Protein AF-A0A0F7Q4Y5-F1 (afdb_monomer)

Nearest PDB structures (foldseek):
  5o8y-assembly1_D  TM=3.757E-01  e=3.332E-04  Salmonella enterica subsp. enterica serovar Typhimurium str. LT2
  6eo2-assembly1_A  TM=3.832E-01  e=5.326E-04  Salmonella enterica subsp. enterica serovar Typhimurium
  5w43-assembly1_B  TM=4.236E-01  e=3.279E-03  Escherichia coli str. K-12 substr. MG1655
  4y13-assembly1_A  TM=6.037E-01  e=1.042E-01  Escherichia coli O157:H7
  7r3i-assembly1_A  TM=6.604E-01  e=5.075E-01  Pseudomonas aeruginosa PAO1

Sequence (233 aa):
MDKEGTMKSLNNNFARVTCMSCPSHCEVKPNASLRVSFCQEYCFCTWPEASRYFSLGIMEGLLKQQYHYLYLGCVFVDFSISYLRFFTDKKWLDYLYETKLKIVLVCDRHLRPLANYWYKHHKDIFLIIYQQDNLKSAGDKLKKRFIYQRDAFFHGLSLSTLEFDVLGALIAGEDCNHLARGRHLDIRAVYAAKRRAEKKMGADINTPCIISPTQIGRYIMKGWLFLVIAIVG

Mean predicted aligned error: 11.58 Å

Foldseek 3Di:
DDDPPPPDPPPPPQAWKFFLPDPVRATLPDDRPPCVVVPPAAGETEDDDADPLNSCCCVVLACVVQVVQQRQYEYEYAADLLCVLVLLDCVVVVVVVVSVHAYEYEHELLCLQSVLQCVVVDVSHQYYDYLPQGSVRSNVLVNCCRPVVDDHDRDDHHQDPLLSNLLSCVLVVHDLVRVCVVVVHDSVVSVVSQVVSCVRSVHRCPPCSNNPSPPCVPPCCPSSVVSVVVVVD

Secondary structure (DSSP, 8-state):
-------------PPPEEESSSTT--EEESS--GGGGG--S--EEEESS--HHHHHHHIIIIITTTGGG-TT-EEEEEESGGGGGGGGSTHHHHHHHTT-SEEEEEE-TTTHHHHHHHHHH-TTEEEEEETTS-HHHHHHHHHHHHHH---PPP-S----HHHHHHHHHHHTT--HHHHHHHTT--HHHHHHHHHHHHHHHTS-TTSHHHH-GGGGGGTHHHHTHHHHHHHH-

Radius of gyration: 19.23 Å; Cα contacts (8 Å, |Δi|>4): 300; chains: 1; bounding box: 49×50×56 Å

Solvent-accessible surface area (backbone atoms only — not comparable to full-atom values): 13543 Å² total; per-residue (Å²): 137,84,81,82,77,80,77,76,78,78,83,72,85,69,60,52,32,33,30,70,68,48,97,76,44,40,34,62,30,91,63,62,38,78,60,53,83,65,54,91,60,58,54,31,28,38,29,50,77,62,47,72,64,55,52,46,50,46,43,67,57,39,40,69,83,40,62,94,65,50,87,64,23,32,34,42,30,62,39,38,65,95,48,44,82,52,75,56,51,68,63,56,56,57,62,50,54,75,69,69,39,40,30,31,37,43,28,36,80,46,43,40,20,56,54,38,31,50,50,73,76,33,85,72,49,66,47,79,41,49,71,87,50,50,57,69,56,43,39,51,51,51,52,42,43,65,74,65,65,51,84,79,79,79,82,81,63,55,50,50,70,67,27,46,52,47,52,29,39,50,75,75,6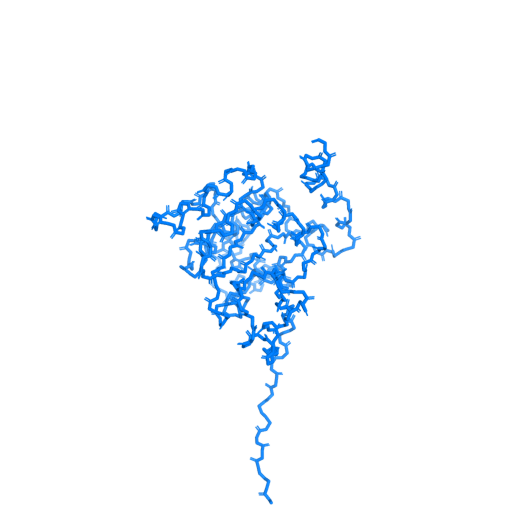6,50,50,67,68,58,53,15,63,77,66,78,45,58,56,65,56,51,55,51,29,47,54,50,41,24,64,66,27,71,47,61,77,84,37,61,79,64,75,43,90,87,71,53,83,68,55,57,61,54,71,47,44,57,56,49,51,62,71,80,99

Structure (mmCIF, N/CA/C/O backbone):
data_AF-A0A0F7Q4Y5-F1
#
_entry.id   AF-A0A0F7Q4Y5-F1
#
loop_
_atom_site.group_PDB
_atom_site.id
_atom_site.type_symbol
_atom_site.label_atom_id
_atom_site.label_alt_id
_atom_site.label_comp_id
_atom_site.label_asym_id
_atom_site.label_entity_id
_atom_site.label_seq_id
_atom_site.pdbx_PDB_ins_code
_atom_site.Cartn_x
_atom_site.Cartn_y
_atom_site.Cartn_z
_atom_site.occupancy
_atom_site.B_iso_or_equiv
_atom_site.auth_seq_id
_atom_site.auth_comp_id
_atom_site.auth_asym_id
_atom_site.auth_atom_id
_atom_site.pdbx_PDB_model_num
ATOM 1 N N . MET A 1 1 ? -30.894 -32.889 -15.233 1.00 31.75 1 MET A N 1
ATOM 2 C CA . MET A 1 1 ? -29.986 -32.691 -16.387 1.00 31.75 1 MET A CA 1
ATOM 3 C C . MET A 1 1 ? -29.498 -31.242 -16.430 1.00 31.75 1 MET A C 1
ATOM 5 O O . MET A 1 1 ? -29.672 -30.529 -17.408 1.00 31.75 1 MET A O 1
ATOM 9 N N . ASP A 1 2 ? -28.949 -30.790 -15.307 1.00 31.02 2 ASP A N 1
ATOM 10 C CA . ASP A 1 2 ? -27.550 -30.394 -15.123 1.00 31.02 2 ASP A CA 1
ATOM 11 C C . ASP A 1 2 ? -26.877 -29.678 -16.294 1.00 31.02 2 ASP A C 1
ATOM 13 O O . ASP A 1 2 ? -26.375 -30.308 -17.224 1.00 31.02 2 ASP A O 1
ATOM 17 N N . LYS A 1 3 ? -26.762 -28.354 -16.161 1.00 30.08 3 LYS A N 1
ATOM 18 C CA . LYS A 1 3 ? -25.587 -27.592 -16.604 1.00 30.08 3 LYS A CA 1
ATOM 19 C C . LYS A 1 3 ? -25.289 -26.500 -15.581 1.00 30.08 3 LYS A C 1
ATOM 21 O O . LYS A 1 3 ? -25.504 -25.317 -15.821 1.00 30.08 3 LYS A O 1
ATOM 26 N N . GLU A 1 4 ? -24.798 -26.925 -14.424 1.00 29.31 4 GLU A N 1
ATOM 27 C CA . GLU A 1 4 ? -24.146 -26.046 -13.461 1.00 29.31 4 GLU A CA 1
ATOM 28 C C . GLU A 1 4 ? -22.738 -25.756 -13.995 1.00 29.31 4 GLU A C 1
ATOM 30 O O . GLU A 1 4 ? -21.815 -26.567 -13.918 1.00 29.31 4 GLU A O 1
ATOM 35 N N . GLY A 1 5 ? -22.627 -24.624 -14.690 1.00 27.53 5 GLY A N 1
ATOM 36 C CA . GLY A 1 5 ? -21.385 -24.134 -15.266 1.00 27.53 5 GLY A CA 1
ATOM 37 C C . GLY A 1 5 ? -20.403 -23.786 -14.160 1.00 27.53 5 GLY A C 1
ATOM 38 O O . GLY A 1 5 ? -20.512 -22.748 -13.515 1.00 27.53 5 GLY A O 1
ATOM 39 N N . THR A 1 6 ? -19.428 -24.666 -13.969 1.00 31.62 6 THR A N 1
ATOM 40 C CA . THR A 1 6 ? -18.261 -24.492 -13.112 1.00 31.62 6 THR A CA 1
ATOM 41 C C . THR A 1 6 ? -17.501 -23.224 -13.518 1.00 31.62 6 THR A C 1
ATOM 43 O O . THR A 1 6 ? -16.650 -23.244 -14.411 1.00 31.62 6 THR A O 1
ATOM 46 N N . MET A 1 7 ? -17.789 -22.099 -12.860 1.00 26.80 7 MET A N 1
ATOM 47 C CA . MET A 1 7 ? -16.896 -20.944 -12.860 1.00 26.80 7 MET A CA 1
ATOM 48 C C . MET A 1 7 ? -15.629 -21.343 -12.110 1.00 26.80 7 MET A C 1
ATOM 50 O O . MET A 1 7 ? -15.586 -21.398 -10.883 1.00 26.80 7 MET A O 1
ATOM 54 N N . LYS A 1 8 ? -14.600 -21.680 -12.888 1.00 28.53 8 LYS A N 1
ATOM 55 C CA . LYS A 1 8 ? -13.242 -21.942 -12.420 1.00 28.53 8 LYS A CA 1
ATOM 56 C C . LYS A 1 8 ? -12.790 -20.809 -11.497 1.00 28.53 8 LYS A C 1
ATOM 58 O O . LYS A 1 8 ? -12.582 -19.683 -11.941 1.00 28.53 8 LYS A O 1
ATOM 63 N N . SER A 1 9 ? -12.616 -21.153 -10.224 1.00 29.75 9 SER A N 1
ATOM 64 C CA . SER A 1 9 ? -11.812 -20.418 -9.253 1.00 29.75 9 SER A CA 1
ATOM 65 C C . SER A 1 9 ? -10.447 -20.098 -9.874 1.00 29.75 9 SER A C 1
ATOM 67 O O . SER A 1 9 ? -9.606 -20.979 -10.063 1.00 29.75 9 SER A O 1
ATOM 69 N N . LEU A 1 10 ? -10.231 -18.832 -10.234 1.00 35.00 10 LEU A N 1
ATOM 70 C CA . LEU A 1 10 ? -8.886 -18.291 -10.384 1.00 35.00 10 LEU A CA 1
ATOM 71 C C . LEU A 1 10 ? -8.351 -18.121 -8.966 1.00 35.00 10 LEU A C 1
ATOM 73 O O . LEU A 1 10 ? -8.619 -17.125 -8.297 1.00 35.00 10 LEU A O 1
ATOM 77 N N . ASN A 1 11 ? -7.650 -19.153 -8.512 1.00 36.72 11 ASN A N 1
ATOM 78 C CA . ASN A 1 11 ? -7.045 -19.269 -7.197 1.00 36.72 11 ASN A CA 1
ATOM 79 C C . ASN A 1 11 ? -5.903 -18.241 -7.043 1.00 36.72 11 ASN A C 1
ATOM 81 O O . ASN A 1 11 ? -4.723 -18.578 -7.084 1.00 36.72 11 ASN A O 1
ATOM 85 N N . ASN A 1 12 ? -6.246 -16.960 -6.901 1.00 46.75 12 ASN A N 1
ATOM 86 C CA . ASN A 1 12 ? -5.362 -15.984 -6.282 1.00 46.75 12 ASN A CA 1
ATOM 87 C C . ASN A 1 12 ? -5.516 -16.189 -4.776 1.00 46.75 12 ASN A C 1
ATOM 89 O O . ASN A 1 12 ? -6.483 -15.706 -4.191 1.00 46.75 12 ASN A O 1
ATOM 93 N N . ASN A 1 13 ? -4.598 -16.937 -4.163 1.00 63.41 13 ASN A N 1
ATOM 94 C CA . ASN A 1 13 ? -4.558 -17.144 -2.714 1.00 63.41 13 ASN A CA 1
ATOM 95 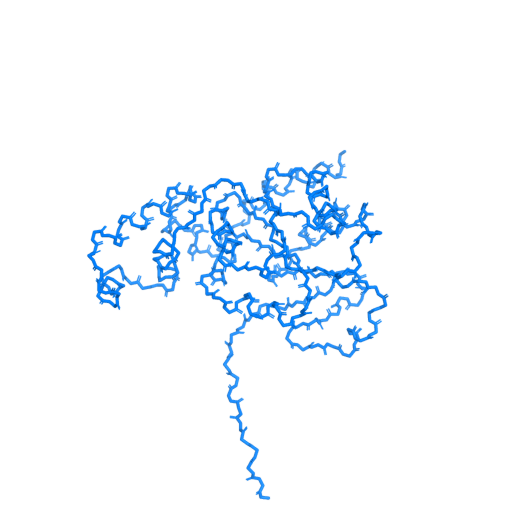C C . ASN A 1 13 ? -4.200 -15.825 -2.003 1.00 63.41 13 ASN A C 1
ATOM 97 O O . ASN A 1 13 ? -3.093 -15.657 -1.491 1.00 63.41 13 ASN A O 1
ATOM 101 N N . PHE A 1 14 ? -5.110 -14.850 -2.014 1.00 71.94 14 PHE A N 1
ATOM 102 C CA . PHE A 1 14 ? -5.015 -13.690 -1.144 1.00 71.94 14 PHE A CA 1
ATOM 103 C C . PHE A 1 14 ? -5.215 -14.145 0.293 1.00 71.94 14 PHE A C 1
ATOM 105 O O . PHE A 1 14 ? -6.063 -14.988 0.589 1.00 71.94 14 PHE A O 1
ATOM 112 N N . ALA A 1 15 ? -4.418 -13.577 1.192 1.00 81.00 15 ALA A N 1
ATOM 113 C CA . ALA A 1 15 ? -4.537 -13.883 2.602 1.00 81.00 15 ALA A CA 1
ATOM 114 C C . ALA A 1 15 ? -5.898 -13.420 3.157 1.00 81.00 15 ALA A C 1
ATOM 116 O O . ALA A 1 15 ? -6.563 -12.527 2.608 1.00 81.00 15 ALA A O 1
ATOM 117 N N . ARG A 1 16 ? -6.319 -14.070 4.243 1.00 82.44 16 ARG A N 1
ATOM 118 C CA . ARG A 1 16 ? -7.618 -13.846 4.884 1.00 82.44 16 ARG A CA 1
ATOM 119 C C . ARG A 1 16 ? -7.672 -12.450 5.496 1.00 82.44 16 ARG A C 1
ATOM 121 O O . ARG A 1 16 ? -6.700 -11.981 6.077 1.00 82.44 16 ARG A O 1
ATOM 128 N N . VAL A 1 17 ? -8.827 -11.800 5.401 1.00 82.88 17 VAL A N 1
ATOM 129 C CA . VAL A 1 17 ? -9.092 -10.542 6.109 1.00 82.88 17 VAL A CA 1
ATOM 130 C C . VAL A 1 17 ? -9.922 -10.883 7.337 1.00 82.88 17 VAL A C 1
ATOM 132 O O . VAL A 1 17 ? -11.075 -11.299 7.210 1.00 82.88 17 VAL A O 1
ATOM 135 N N . THR A 1 18 ? -9.342 -10.721 8.522 1.00 80.88 18 THR A N 1
ATOM 136 C CA . THR A 1 18 ? -10.004 -11.028 9.797 1.00 80.88 18 THR A CA 1
ATOM 137 C C . THR A 1 18 ? -10.211 -9.772 10.627 1.00 80.88 18 THR A C 1
ATOM 139 O O . THR A 1 18 ? -9.304 -8.944 10.750 1.00 80.88 18 THR A O 1
ATOM 142 N N . CYS A 1 19 ? -11.386 -9.665 11.240 1.00 81.00 19 CYS A N 1
ATOM 143 C CA . CYS A 1 19 ? -11.712 -8.590 12.164 1.00 81.00 19 CYS A CA 1
ATOM 144 C C . CYS A 1 19 ? -10.904 -8.720 13.465 1.00 81.00 19 CYS A C 1
ATOM 146 O O . CYS A 1 19 ? -10.755 -9.808 14.023 1.00 81.00 19 CYS A O 1
ATOM 148 N N . MET A 1 20 ? -10.399 -7.597 13.964 1.00 78.31 20 MET A N 1
ATOM 149 C CA . MET A 1 20 ? -9.708 -7.484 15.253 1.00 78.31 20 MET A CA 1
ATOM 150 C C . MET A 1 20 ? -10.595 -6.878 16.349 1.00 78.31 20 MET A C 1
ATOM 152 O O . MET A 1 20 ? -10.277 -7.034 17.521 1.00 78.31 20 MET A O 1
ATOM 156 N N . SER A 1 21 ? -11.700 -6.215 15.981 1.00 73.44 21 SER A N 1
ATOM 157 C CA . SER A 1 21 ? -12.623 -5.585 16.938 1.00 73.44 21 SER A CA 1
ATOM 158 C C . SER A 1 21 ? -13.505 -6.603 17.659 1.00 73.44 21 SER A C 1
ATOM 160 O O . SER A 1 21 ? -13.848 -6.422 18.820 1.00 73.44 21 SER A O 1
ATOM 162 N N . CYS A 1 22 ? -13.903 -7.682 16.976 1.00 70.75 22 CYS A N 1
ATOM 163 C CA . CYS A 1 22 ? -14.823 -8.657 17.555 1.00 70.75 22 CYS A CA 1
ATOM 164 C C . CYS A 1 22 ? -14.064 -9.802 18.258 1.00 70.75 22 CYS A C 1
ATOM 166 O O . CYS A 1 22 ? -13.087 -10.312 17.698 1.00 70.75 22 CYS A O 1
ATOM 168 N N . PRO A 1 23 ? -14.559 -10.314 19.404 1.00 66.62 23 PRO A N 1
ATOM 169 C CA . PRO A 1 23 ? -13.944 -11.449 20.107 1.00 66.62 23 PRO A CA 1
ATOM 170 C C . PRO A 1 23 ? -13.869 -12.733 19.268 1.00 66.62 23 PRO A C 1
ATOM 172 O O . PRO A 1 23 ? -13.101 -13.642 19.559 1.00 66.62 23 PRO A O 1
ATOM 175 N N . SER A 1 24 ? -14.702 -12.823 18.229 1.00 64.00 24 SER A N 1
ATOM 176 C CA . SER A 1 24 ? -14.798 -13.987 17.347 1.00 64.00 24 SER A CA 1
ATOM 177 C C . SER A 1 24 ? -13.799 -13.979 16.188 1.00 64.00 24 SER A C 1
ATOM 179 O O . SER A 1 24 ? -13.824 -14.924 15.403 1.00 64.00 24 SER A O 1
ATOM 181 N N . HIS A 1 25 ? -12.993 -12.920 16.030 1.00 74.50 25 HIS A N 1
ATOM 182 C CA . HIS A 1 25 ? -12.098 -12.721 14.884 1.00 74.50 25 HIS A CA 1
ATOM 183 C C . HIS A 1 25 ? -12.750 -13.066 13.535 1.00 74.50 25 HIS A C 1
ATOM 185 O O . HIS A 1 25 ? -12.232 -13.872 12.760 1.00 74.50 25 HIS A O 1
ATOM 191 N N . CYS A 1 26 ? -13.943 -12.511 13.285 1.00 73.88 26 CYS A N 1
ATOM 192 C CA . CYS A 1 26 ? -14.765 -12.903 12.148 1.00 73.88 26 CYS A CA 1
ATOM 193 C C . CYS A 1 26 ? -14.023 -12.697 10.820 1.00 73.88 26 CYS A C 1
ATOM 195 O O . CYS A 1 26 ? -13.316 -11.707 10.616 1.00 73.88 26 CYS A O 1
ATOM 197 N N . GLU A 1 27 ? -14.174 -13.663 9.918 1.00 76.62 27 GLU A N 1
ATOM 198 C CA . GLU A 1 27 ? -13.622 -13.565 8.574 1.00 76.62 27 GLU A CA 1
ATOM 199 C C . GLU A 1 27 ? -14.508 -12.644 7.738 1.00 76.62 27 GLU A C 1
ATOM 201 O O . GLU A 1 27 ? -15.700 -12.911 7.558 1.00 76.62 27 GLU A O 1
ATOM 206 N N . VAL A 1 28 ? -13.911 -11.553 7.260 1.00 77.69 28 VAL A N 1
ATOM 207 C CA . VAL A 1 28 ? -14.530 -10.587 6.345 1.00 77.69 28 VAL A CA 1
ATOM 208 C C . VAL A 1 28 ? -14.351 -11.050 4.901 1.00 77.69 28 VAL A C 1
ATO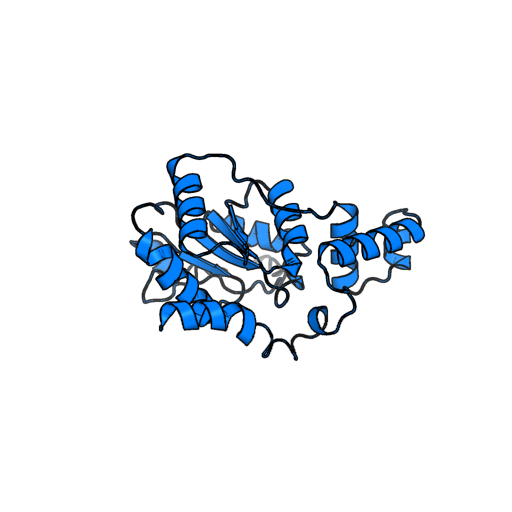M 210 O O . VAL A 1 28 ? -15.253 -10.884 4.084 1.00 77.69 28 VAL A O 1
ATOM 213 N N . LYS A 1 29 ? -13.202 -11.665 4.595 1.00 76.44 29 LYS A N 1
ATOM 214 C CA . LYS A 1 29 ? -12.896 -12.276 3.298 1.00 76.44 29 LYS A CA 1
ATOM 215 C C . LYS A 1 29 ? -11.904 -13.445 3.425 1.00 76.44 29 LYS A C 1
ATOM 217 O O . LYS A 1 29 ? -11.032 -13.379 4.299 1.00 76.44 29 LYS A O 1
ATOM 222 N N . PRO A 1 30 ? -11.950 -14.450 2.525 1.00 62.56 30 PRO A N 1
ATOM 223 C CA . PRO A 1 30 ? -12.778 -14.528 1.312 1.00 62.56 30 PRO A CA 1
ATOM 224 C C . PRO A 1 30 ? -14.242 -14.916 1.556 1.00 62.56 30 PRO A C 1
ATOM 226 O O . PRO A 1 30 ? -15.096 -14.513 0.772 1.00 62.56 30 PRO A O 1
ATOM 229 N N . ASN A 1 31 ? -14.555 -15.624 2.644 1.00 65.25 31 ASN A N 1
ATOM 230 C CA . ASN A 1 31 ? -15.924 -15.995 2.981 1.00 65.25 31 ASN A CA 1
ATOM 231 C C . ASN A 1 31 ? -16.424 -15.077 4.092 1.00 65.25 31 ASN A C 1
ATOM 233 O O . ASN A 1 31 ? -16.065 -15.256 5.257 1.00 65.25 31 ASN A O 1
ATOM 237 N N . ALA A 1 32 ? -17.256 -14.095 3.739 1.00 62.34 32 ALA A N 1
ATOM 238 C CA . ALA A 1 32 ? -17.915 -13.262 4.734 1.00 62.34 32 ALA A CA 1
ATOM 239 C C . ALA A 1 32 ? -18.752 -14.167 5.644 1.00 62.34 32 ALA A C 1
ATOM 241 O O . ALA A 1 32 ? -19.786 -14.707 5.245 1.00 62.34 32 ALA A O 1
ATOM 242 N N . SER A 1 33 ? -18.273 -14.387 6.867 1.00 59.16 33 SER A N 1
ATOM 243 C CA . SER A 1 33 ? -19.023 -15.188 7.827 1.00 59.16 33 SER A CA 1
ATOM 244 C C . SER A 1 33 ? -20.349 -14.487 8.127 1.00 59.16 33 SER A C 1
ATOM 246 O O . SER A 1 33 ? -20.386 -13.263 8.237 1.00 59.16 33 SER A O 1
ATOM 248 N N . LEU A 1 34 ? -21.432 -15.244 8.344 1.00 54.66 34 LEU A N 1
ATOM 249 C CA . LEU A 1 34 ? -22.719 -14.678 8.792 1.00 54.66 34 LEU A CA 1
ATOM 250 C C . LEU A 1 34 ? -22.551 -13.792 10.043 1.00 54.66 34 LEU A C 1
ATOM 252 O O . LEU A 1 34 ? -23.324 -12.874 10.276 1.00 54.66 34 LEU A O 1
ATOM 256 N N . ARG A 1 35 ? -21.488 -14.034 10.824 1.00 53.66 35 ARG A N 1
ATOM 257 C CA . ARG A 1 35 ? -21.088 -13.259 12.005 1.00 53.66 35 ARG A CA 1
ATOM 258 C C . ARG A 1 35 ? -20.642 -11.827 11.692 1.00 53.66 35 ARG A C 1
ATOM 260 O O . ARG A 1 35 ? -20.734 -10.988 12.579 1.00 53.66 35 ARG A O 1
ATOM 267 N N . VAL A 1 36 ? -20.196 -11.522 10.469 1.00 57.81 36 VAL A N 1
ATOM 268 C CA . VAL A 1 36 ? -19.885 -10.144 10.034 1.00 57.81 36 VAL A CA 1
ATOM 269 C C . VAL A 1 36 ? -21.146 -9.282 10.064 1.00 57.81 36 VAL A C 1
ATOM 271 O O . VAL A 1 36 ? -21.089 -8.147 10.524 1.00 57.81 36 VAL A O 1
ATOM 274 N N . SER A 1 37 ? -22.297 -9.842 9.674 1.00 55.09 37 SER A N 1
ATOM 275 C CA . SER A 1 37 ? -23.604 -9.172 9.739 1.00 55.09 37 SER A CA 1
ATOM 276 C C . SER A 1 37 ? -24.043 -8.840 11.171 1.00 55.09 37 SER A C 1
ATOM 278 O O . SER A 1 37 ? -24.870 -7.956 11.365 1.00 55.09 37 SER A O 1
ATOM 280 N N . PHE A 1 38 ? -23.476 -9.527 12.168 1.00 53.34 38 PHE A N 1
ATOM 281 C CA . PHE A 1 38 ? -23.722 -9.304 13.595 1.00 53.34 38 PHE A CA 1
ATOM 282 C C . PHE A 1 38 ? -22.581 -8.549 14.289 1.00 53.34 38 PHE A C 1
ATOM 284 O O . PHE A 1 38 ? -22.584 -8.435 15.515 1.00 53.34 38 PHE A O 1
ATOM 291 N N . CYS A 1 39 ? -21.589 -8.044 13.549 1.00 61.00 39 CYS A N 1
ATOM 292 C CA . CYS A 1 39 ? -20.544 -7.210 14.127 1.00 61.00 39 CYS A CA 1
ATOM 293 C C . CYS A 1 39 ? -21.165 -5.855 14.495 1.00 61.00 39 CYS A C 1
ATOM 295 O O . CYS A 1 39 ? -21.364 -5.000 13.640 1.00 61.00 39 CYS A O 1
ATOM 297 N N . GLN A 1 40 ? -21.527 -5.694 15.770 1.00 50.28 40 GLN A N 1
ATOM 298 C CA . GLN A 1 40 ? -22.196 -4.496 16.297 1.00 50.28 40 GLN A CA 1
ATOM 299 C C . GLN A 1 40 ? -21.253 -3.285 16.435 1.00 50.28 40 GLN A C 1
ATOM 301 O O . GLN A 1 40 ? -21.710 -2.174 16.688 1.00 50.28 40 GLN A O 1
ATOM 306 N N . GLU A 1 41 ? -19.947 -3.487 16.235 1.00 57.22 41 GLU A N 1
ATOM 307 C CA . GLU A 1 41 ? -18.912 -2.451 16.264 1.00 57.22 41 GLU A CA 1
ATOM 308 C C . GLU A 1 41 ? -18.260 -2.249 14.889 1.00 57.22 41 GLU A C 1
ATOM 310 O O . GLU A 1 41 ? -18.272 -3.141 14.035 1.00 57.22 41 GLU A O 1
ATOM 315 N N . TYR A 1 42 ? -17.633 -1.083 14.694 1.00 68.31 42 TYR A N 1
ATOM 316 C CA . TYR A 1 42 ? -16.852 -0.770 13.497 1.00 68.31 42 TYR A CA 1
ATOM 317 C C . TYR A 1 42 ? -15.789 -1.842 13.232 1.00 68.31 42 TYR A C 1
ATOM 319 O O . TYR A 1 42 ? -14.964 -2.169 14.089 1.00 68.31 42 TYR A O 1
ATOM 327 N N . CYS A 1 43 ? -15.811 -2.401 12.021 1.00 77.62 43 CYS A N 1
ATOM 328 C CA . CYS A 1 43 ? -14.916 -3.487 11.650 1.00 77.62 43 CYS A CA 1
ATOM 329 C C . CYS A 1 43 ? -13.506 -2.941 11.383 1.00 77.62 43 CYS A C 1
ATOM 331 O O . CYS A 1 43 ? -13.258 -2.280 10.370 1.00 77.62 43 CYS A O 1
ATOM 333 N N . PHE A 1 44 ? -12.578 -3.216 12.298 1.00 85.12 44 PHE A N 1
ATOM 334 C CA . PHE A 1 44 ? -11.150 -3.015 12.084 1.00 85.12 44 PHE A CA 1
ATOM 335 C C . PHE A 1 44 ? -10.536 -4.350 11.691 1.00 85.12 44 PHE A C 1
ATOM 337 O O . PHE A 1 44 ? -10.839 -5.385 12.279 1.00 85.12 44 PHE A O 1
ATOM 344 N N . CYS A 1 45 ? -9.708 -4.338 10.660 1.00 86.94 45 CYS A N 1
ATOM 345 C CA . CYS A 1 45 ? -9.096 -5.524 10.089 1.00 86.94 45 CYS A CA 1
ATOM 346 C C . CYS A 1 45 ? -7.617 -5.284 9.836 1.00 86.94 45 CYS A C 1
ATOM 348 O O . CYS A 1 45 ? -7.166 -4.151 9.671 1.00 86.94 45 CYS A O 1
ATOM 350 N N . THR A 1 46 ? -6.882 -6.378 9.714 1.00 88.12 46 THR A N 1
ATOM 351 C CA . THR A 1 46 ? -5.470 -6.383 9.338 1.00 88.12 46 THR A CA 1
ATOM 352 C C . THR A 1 46 ? -5.250 -7.360 8.186 1.00 88.12 46 THR A C 1
ATOM 354 O O . THR A 1 46 ? -5.903 -8.401 8.143 1.00 88.12 46 THR A O 1
ATOM 357 N N . TRP A 1 47 ? -4.357 -7.034 7.252 1.00 89.25 47 TRP A N 1
ATOM 358 C CA . TRP A 1 47 ? -4.063 -7.836 6.052 1.00 89.25 47 TRP A CA 1
ATOM 359 C C . TRP A 1 47 ? -2.584 -7.650 5.645 1.00 89.25 47 TRP A C 1
ATOM 361 O O . TRP A 1 47 ? -2.068 -6.559 5.900 1.00 89.25 47 TRP A O 1
ATOM 371 N N . PRO A 1 48 ? -1.875 -8.616 5.015 1.00 75.12 48 PRO A N 1
ATOM 372 C CA . PRO A 1 48 ? -2.309 -9.944 4.553 1.00 75.12 48 PRO A CA 1
ATOM 373 C C . PRO A 1 48 ? -2.436 -10.983 5.659 1.00 75.12 48 PRO A C 1
ATOM 375 O O . PRO A 1 48 ? -3.488 -11.586 5.820 1.00 75.12 48 PRO A O 1
ATOM 378 N N . GLU A 1 49 ? -1.384 -11.168 6.443 1.00 69.62 49 GLU A N 1
ATOM 379 C CA . GLU A 1 49 ? -1.356 -12.116 7.547 1.00 69.62 49 GLU A CA 1
ATOM 380 C C . GLU A 1 49 ? -0.801 -11.366 8.747 1.00 69.62 49 GLU A C 1
ATOM 382 O O . GLU A 1 49 ? 0.387 -11.046 8.841 1.00 69.62 49 GLU A O 1
ATOM 387 N N . ALA A 1 50 ? -1.709 -10.940 9.614 1.00 61.28 50 ALA A N 1
ATOM 388 C CA . ALA A 1 50 ? -1.335 -10.053 10.690 1.00 61.28 50 ALA A CA 1
ATOM 389 C C . ALA A 1 50 ? -0.550 -10.832 11.736 1.00 61.28 50 ALA A C 1
ATOM 391 O O . ALA A 1 50 ? -1.076 -11.734 12.391 1.00 61.28 50 ALA A O 1
ATOM 392 N N . SER A 1 51 ? 0.719 -10.467 11.917 1.00 70.75 51 SER A N 1
ATOM 393 C CA . SER A 1 51 ? 1.439 -10.942 13.090 1.00 70.75 51 SER A CA 1
ATOM 394 C C . SER A 1 51 ? 0.683 -10.486 14.341 1.00 70.75 51 SER A C 1
ATOM 396 O O . SER A 1 51 ? 0.127 -9.386 14.378 1.00 70.75 51 SER A O 1
ATOM 398 N N . ARG A 1 52 ? 0.681 -11.305 15.399 1.00 72.00 52 ARG A N 1
ATOM 399 C CA . ARG A 1 52 ? 0.034 -10.935 16.669 1.00 72.00 52 ARG A CA 1
ATOM 400 C C . ARG A 1 52 ? 0.526 -9.575 17.179 1.00 72.00 52 ARG A C 1
ATOM 402 O O . ARG A 1 52 ? -0.259 -8.796 17.704 1.00 72.00 52 ARG A O 1
ATOM 409 N N . TYR A 1 53 ? 1.808 -9.275 16.970 1.00 78.25 53 TYR A N 1
ATOM 410 C CA . TYR A 1 53 ? 2.390 -7.976 17.292 1.00 78.25 53 TYR A CA 1
ATOM 411 C C . TYR A 1 53 ? 1.797 -6.853 16.440 1.00 78.25 53 TYR A C 1
ATOM 413 O O . TYR A 1 53 ? 1.463 -5.816 17.004 1.00 78.25 53 TYR A O 1
ATOM 421 N N . PHE A 1 54 ? 1.601 -7.074 15.133 1.00 82.25 54 PHE A N 1
ATOM 422 C CA . PHE A 1 54 ? 0.935 -6.130 14.231 1.00 82.25 54 PHE A CA 1
ATOM 423 C C . PHE A 1 54 ? -0.449 -5.745 14.714 1.00 82.25 54 PHE A C 1
ATOM 425 O O . PHE A 1 54 ? -0.709 -4.570 14.974 1.00 82.25 54 PHE A O 1
ATOM 432 N N . SER A 1 55 ? -1.310 -6.734 14.928 1.00 81.56 55 SER A N 1
ATOM 433 C CA . SER A 1 55 ? -2.667 -6.484 15.407 1.00 81.56 55 SER A CA 1
ATOM 434 C C . SER A 1 55 ? -2.680 -5.804 16.778 1.00 81.56 55 SER A C 1
ATOM 436 O O . SER A 1 55 ? -3.437 -4.854 16.964 1.00 81.56 55 SER A O 1
ATOM 438 N N . LEU A 1 56 ? -1.816 -6.223 17.715 1.00 81.25 56 LEU A N 1
ATOM 439 C CA . LEU A 1 56 ? -1.708 -5.598 19.040 1.00 81.25 56 LEU A CA 1
ATOM 440 C C . LEU A 1 56 ? -1.236 -4.142 18.966 1.00 81.25 56 LEU A C 1
ATOM 442 O O . LEU A 1 56 ? -1.819 -3.286 19.621 1.00 81.25 56 LEU A O 1
ATOM 446 N N . GLY A 1 57 ? -0.221 -3.843 18.152 1.00 81.94 57 GLY A N 1
ATOM 447 C CA . GLY A 1 57 ? 0.298 -2.483 17.988 1.00 81.94 57 GLY A CA 1
ATOM 448 C C . GLY A 1 57 ? -0.745 -1.524 17.411 1.00 81.94 57 GLY A C 1
ATOM 449 O O . GLY A 1 57 ? -0.840 -0.380 17.849 1.00 81.94 57 GLY A O 1
ATOM 450 N N . ILE A 1 58 ? -1.574 -1.999 16.479 1.00 84.94 58 ILE A N 1
ATOM 451 C CA . ILE A 1 58 ? -2.687 -1.217 15.931 1.00 84.94 58 ILE A CA 1
ATOM 452 C C . ILE A 1 58 ? -3.817 -1.066 16.961 1.00 84.94 58 ILE A C 1
ATOM 454 O O . ILE A 1 58 ? -4.279 0.056 17.175 1.00 84.94 58 ILE A O 1
ATOM 458 N N . MET A 1 59 ? -4.240 -2.149 17.626 1.00 81.44 59 MET A N 1
ATOM 459 C CA . MET A 1 59 ? -5.301 -2.099 18.646 1.00 81.44 59 MET A CA 1
ATOM 460 C C . MET A 1 59 ? -4.933 -1.178 19.806 1.00 81.44 59 MET A C 1
ATOM 462 O O . MET A 1 59 ? -5.620 -0.189 20.059 1.00 81.44 59 MET A O 1
ATOM 466 N N . GLU A 1 60 ? -3.847 -1.496 20.507 1.00 80.19 60 GLU A N 1
ATOM 467 C CA . GLU A 1 60 ? -3.464 -0.813 21.742 1.00 80.19 60 GLU A CA 1
ATOM 468 C C . GLU A 1 60 ? -2.843 0.556 21.459 1.00 80.19 60 GLU A C 1
ATOM 470 O O . GLU A 1 60 ? -3.080 1.507 22.202 1.00 80.19 60 GLU A O 1
ATOM 475 N N . GLY A 1 61 ? -2.072 0.675 20.374 1.00 78.38 61 GLY A N 1
ATOM 476 C CA . GLY A 1 61 ? -1.328 1.892 20.057 1.00 78.38 61 GLY A CA 1
ATOM 477 C C . GLY A 1 61 ? -2.137 2.955 19.316 1.00 78.38 61 GLY A C 1
ATOM 478 O O . GLY A 1 61 ? -1.960 4.141 19.591 1.00 78.38 61 GLY A O 1
ATOM 479 N N . LEU A 1 62 ? -3.008 2.566 18.375 1.00 79.31 62 LEU A N 1
ATOM 480 C CA . LEU A 1 62 ? -3.761 3.515 17.541 1.00 79.31 62 LEU A CA 1
ATOM 481 C C . LEU A 1 62 ? -5.250 3.545 17.880 1.00 79.31 62 LEU A C 1
ATOM 483 O O . LEU A 1 62 ? -5.810 4.620 18.085 1.00 79.31 62 LEU A O 1
ATOM 487 N N . LEU A 1 63 ? -5.910 2.387 17.935 1.00 79.00 63 LEU A N 1
ATOM 488 C CA . LEU A 1 63 ? -7.373 2.330 17.994 1.00 79.00 63 LEU A CA 1
ATOM 489 C C . LEU A 1 63 ? -7.927 2.628 19.389 1.00 79.00 63 LEU A C 1
ATOM 491 O O . LEU A 1 63 ? -8.906 3.365 19.500 1.00 79.00 63 LEU A O 1
ATOM 495 N N . LYS A 1 64 ? -7.288 2.145 20.460 1.00 75.94 64 LYS A N 1
ATOM 496 C CA . LYS A 1 64 ? -7.745 2.351 21.848 1.00 75.94 64 LYS A CA 1
ATOM 497 C C . LYS A 1 64 ? -7.884 3.827 22.227 1.00 75.94 64 LYS A C 1
ATOM 499 O O . LYS A 1 64 ? -8.788 4.196 22.967 1.00 75.94 64 LYS A O 1
ATOM 504 N N . GLN A 1 65 ? -7.024 4.685 21.679 1.00 68.06 65 GLN A N 1
ATOM 505 C CA . GLN A 1 65 ? -7.067 6.131 21.921 1.00 68.06 65 GLN A CA 1
ATOM 506 C C . GLN A 1 65 ? -8.050 6.875 21.001 1.00 68.06 65 GLN A C 1
ATOM 508 O O . GLN A 1 65 ? -8.354 8.045 21.240 1.00 68.06 65 GLN A O 1
ATOM 513 N N . GLN A 1 66 ? -8.531 6.233 19.932 1.00 65.56 66 GLN A N 1
ATOM 514 C CA . GLN A 1 66 ? -9.229 6.896 18.824 1.00 65.56 66 GLN A CA 1
ATOM 515 C C . GLN A 1 66 ? -10.577 6.279 18.445 1.00 65.56 66 GLN A C 1
ATOM 517 O O . GLN A 1 66 ? -11.203 6.744 17.491 1.00 65.56 66 GLN A O 1
ATOM 522 N N . TYR A 1 67 ? -11.048 5.287 19.203 1.00 61.66 67 TYR A N 1
ATOM 523 C CA . TYR A 1 67 ? -12.260 4.512 18.914 1.00 61.66 67 TYR A CA 1
ATOM 524 C C . TYR A 1 67 ? -13.481 5.391 18.598 1.00 61.66 67 TYR A C 1
ATOM 526 O O . TYR A 1 67 ? -14.229 5.116 17.665 1.00 61.66 67 TYR A O 1
ATOM 534 N N . HIS A 1 68 ? -13.617 6.524 19.294 1.00 58.19 68 HIS A N 1
ATOM 535 C CA . HIS A 1 68 ? -14.718 7.478 19.126 1.00 58.19 68 HIS A CA 1
ATOM 536 C C . HIS A 1 68 ? -14.728 8.267 17.807 1.00 58.19 68 HIS A C 1
ATOM 538 O O . HIS A 1 68 ? -15.631 9.071 17.613 1.00 58.19 68 HIS A O 1
ATOM 544 N N . TYR A 1 69 ? -13.737 8.133 16.924 1.00 59.09 69 TYR A N 1
ATOM 545 C CA . TYR A 1 69 ? -13.683 8.904 15.669 1.00 59.09 69 TYR A CA 1
ATOM 546 C C . TYR A 1 69 ? -13.765 8.031 14.413 1.00 59.09 69 TYR A C 1
ATOM 548 O O . TYR A 1 69 ? -13.908 8.553 13.309 1.00 59.09 69 TYR A O 1
ATOM 556 N N . LEU A 1 70 ? -13.671 6.709 14.561 1.00 62.66 70 LEU A N 1
ATOM 557 C CA . LEU A 1 70 ? -13.428 5.773 13.463 1.00 62.66 70 LEU A CA 1
ATOM 558 C C . LEU A 1 70 ? -14.696 4.998 13.064 1.00 62.66 70 LEU A C 1
ATOM 560 O O . LEU A 1 70 ? -14.682 3.779 12.913 1.00 62.66 70 LEU A O 1
ATOM 564 N N . TYR A 1 71 ? -15.787 5.732 12.836 1.00 64.06 71 TYR A N 1
ATOM 565 C CA . TYR A 1 71 ? -17.136 5.211 12.563 1.00 64.06 71 TYR A CA 1
ATOM 566 C C . TYR A 1 71 ? -17.328 4.496 11.203 1.00 64.06 71 TYR A C 1
ATOM 568 O O . TYR A 1 71 ? -18.450 4.218 10.796 1.00 64.06 71 TYR A O 1
ATOM 576 N N . LEU A 1 72 ? -16.268 4.237 10.434 1.00 65.56 72 LEU A N 1
ATOM 577 C CA . LEU A 1 72 ? -16.381 3.660 9.081 1.00 65.56 72 LEU A CA 1
ATOM 578 C C . LEU A 1 72 ? -15.618 2.340 8.913 1.00 65.56 72 LEU A C 1
ATOM 580 O O . LEU A 1 72 ? -15.661 1.759 7.831 1.00 65.56 72 LEU A O 1
ATOM 584 N N . GLY A 1 73 ? -14.942 1.860 9.965 1.00 80.62 73 GLY A N 1
ATOM 585 C CA . GLY A 1 73 ? -14.086 0.674 9.893 1.00 80.62 73 GLY A CA 1
ATOM 586 C C . GLY A 1 73 ? -12.869 0.863 8.974 1.00 80.62 73 GLY A C 1
ATOM 587 O O . GLY A 1 73 ? -12.836 1.726 8.090 1.00 80.62 73 GLY A O 1
ATOM 588 N N . CYS A 1 74 ? -11.808 0.093 9.202 1.00 87.12 74 CYS A N 1
ATOM 589 C CA . CYS A 1 74 ? -10.558 0.208 8.442 1.00 87.12 74 CYS A CA 1
ATOM 590 C C . CYS A 1 74 ? -9.903 -1.152 8.234 1.00 87.12 74 CYS A C 1
ATOM 592 O O . CYS A 1 74 ? -9.933 -1.998 9.122 1.00 87.12 74 CYS A O 1
ATOM 594 N N . VAL A 1 75 ? -9.218 -1.314 7.105 1.00 90.25 75 VAL A N 1
ATOM 595 C CA . VAL A 1 75 ? -8.230 -2.377 6.908 1.00 90.25 75 VAL A CA 1
ATOM 596 C C . VAL A 1 75 ? -6.846 -1.754 7.013 1.00 90.25 75 VAL A C 1
ATOM 598 O O . VAL A 1 75 ? -6.464 -0.931 6.181 1.00 90.25 75 VAL A O 1
ATOM 601 N N . PHE A 1 76 ? -6.094 -2.163 8.027 1.00 91.00 76 PHE A N 1
ATOM 602 C CA . PHE A 1 76 ? -4.682 -1.846 8.179 1.00 91.00 76 PHE A CA 1
ATOM 603 C C . PHE A 1 76 ? -3.852 -2.869 7.408 1.00 91.00 76 PHE A C 1
ATOM 605 O O . PHE A 1 76 ? -3.794 -4.048 7.757 1.00 91.00 76 PHE A O 1
ATOM 612 N N . VAL A 1 77 ? -3.220 -2.409 6.338 1.00 92.94 77 VAL A N 1
ATOM 613 C CA . VAL A 1 77 ? -2.365 -3.229 5.485 1.00 92.94 77 VAL A CA 1
ATOM 614 C C . VAL A 1 77 ? -0.937 -3.158 6.006 1.00 92.94 77 VAL A C 1
ATOM 616 O O . VAL A 1 77 ? -0.350 -2.074 6.053 1.00 92.94 77 VAL A O 1
ATOM 619 N N . ASP A 1 78 ? -0.378 -4.309 6.369 1.00 90.31 78 ASP A N 1
ATOM 620 C CA . ASP A 1 78 ? 1.046 -4.464 6.654 1.00 90.31 78 ASP A CA 1
ATOM 621 C C . ASP A 1 78 ? 1.828 -4.334 5.340 1.00 90.31 78 ASP A C 1
ATOM 623 O O . ASP A 1 78 ? 1.972 -5.281 4.564 1.00 90.31 78 ASP A O 1
ATOM 627 N N . PHE A 1 79 ? 2.296 -3.117 5.062 1.00 90.62 79 PHE A N 1
ATOM 628 C CA . PHE A 1 79 ? 3.012 -2.772 3.841 1.00 90.62 79 PHE A CA 1
ATOM 629 C C . PHE A 1 79 ? 4.521 -2.943 4.056 1.00 90.62 79 PHE A C 1
ATOM 631 O O . PHE A 1 79 ? 5.304 -1.983 4.056 1.00 90.62 79 PHE A O 1
ATOM 638 N N . SER A 1 80 ? 4.913 -4.197 4.283 1.00 86.31 80 SER A N 1
ATOM 639 C CA . SER A 1 80 ? 6.287 -4.627 4.544 1.00 86.31 80 SER A CA 1
ATOM 640 C C . SER A 1 80 ? 6.864 -5.481 3.418 1.00 86.31 80 SER A C 1
ATOM 642 O O . SER A 1 80 ? 6.156 -6.039 2.576 1.00 86.31 80 SER A O 1
ATOM 644 N N . ILE A 1 81 ? 8.197 -5.581 3.400 1.00 83.00 81 ILE A N 1
ATOM 645 C CA . ILE A 1 81 ? 8.938 -6.315 2.366 1.00 83.00 81 ILE A CA 1
ATOM 646 C C . ILE A 1 81 ? 8.550 -7.798 2.297 1.00 83.00 81 ILE A C 1
ATOM 648 O O . ILE A 1 81 ? 8.537 -8.372 1.212 1.00 83.00 81 ILE A O 1
ATOM 652 N N . SER A 1 82 ? 8.147 -8.387 3.429 1.00 81.56 82 SER A N 1
ATOM 653 C CA . SER A 1 82 ? 7.664 -9.770 3.541 1.00 81.56 82 SER A CA 1
ATOM 654 C C . SER A 1 82 ? 6.513 -10.075 2.582 1.00 81.56 82 SER A C 1
ATOM 656 O O . SER A 1 82 ? 6.379 -11.197 2.100 1.00 81.56 82 SER A O 1
ATOM 658 N N . TYR A 1 83 ? 5.703 -9.060 2.284 1.00 85.38 83 TYR A N 1
ATOM 659 C CA . TYR A 1 83 ? 4.489 -9.159 1.484 1.00 85.38 83 TYR A CA 1
ATOM 660 C C . TYR A 1 83 ? 4.617 -8.470 0.124 1.00 85.38 83 TYR A C 1
ATOM 662 O O . TYR A 1 83 ? 3.620 -8.301 -0.575 1.00 85.38 83 TYR A O 1
ATOM 670 N N . LEU A 1 84 ? 5.840 -8.112 -0.292 1.00 84.81 84 LEU A N 1
ATOM 671 C CA . LEU A 1 84 ? 6.089 -7.327 -1.502 1.00 84.81 84 LEU A CA 1
ATOM 672 C C . LEU A 1 84 ? 5.422 -7.911 -2.754 1.00 84.81 84 LEU A C 1
ATOM 674 O O . LEU A 1 84 ? 4.900 -7.156 -3.568 1.00 84.81 84 LEU A O 1
ATOM 678 N N . ARG A 1 85 ? 5.394 -9.244 -2.882 1.00 85.50 85 ARG A N 1
ATOM 679 C CA . ARG A 1 85 ? 4.773 -9.948 -4.018 1.00 85.50 85 ARG A CA 1
ATOM 680 C C . ARG A 1 85 ? 3.294 -9.623 -4.205 1.00 85.50 85 ARG A C 1
ATOM 682 O O . ARG A 1 85 ? 2.803 -9.716 -5.321 1.00 85.50 85 ARG A O 1
ATOM 689 N N . PHE A 1 86 ? 2.581 -9.257 -3.143 1.00 87.12 86 PHE A N 1
ATOM 690 C CA . PHE A 1 86 ? 1.192 -8.845 -3.281 1.00 87.12 86 PHE A CA 1
ATOM 691 C C . PHE A 1 86 ? 1.066 -7.448 -3.890 1.00 87.12 86 PHE A C 1
ATOM 693 O O . PHE A 1 86 ? 0.116 -7.199 -4.620 1.00 87.12 86 PHE A O 1
ATOM 700 N N . PHE A 1 87 ? 2.021 -6.552 -3.627 1.00 90.44 87 PHE A N 1
ATOM 701 C CA . PHE A 1 87 ? 1.948 -5.129 -3.973 1.00 90.44 87 PHE A CA 1
ATOM 702 C C . PHE A 1 87 ? 2.454 -4.789 -5.379 1.00 90.44 87 PHE A C 1
ATOM 704 O O . PHE A 1 87 ? 2.616 -3.608 -5.696 1.00 90.44 87 PHE A O 1
ATOM 711 N N . THR A 1 88 ? 2.734 -5.794 -6.207 1.00 86.62 88 THR A N 1
ATOM 712 C CA . THR A 1 88 ? 3.189 -5.634 -7.598 1.00 86.62 88 THR A CA 1
ATOM 713 C C . THR A 1 88 ? 2.054 -5.680 -8.617 1.00 86.62 88 THR A C 1
ATOM 715 O O . THR A 1 88 ? 2.250 -5.292 -9.763 1.00 86.62 88 THR A O 1
ATOM 718 N N . ASP A 1 89 ? 0.867 -6.125 -8.208 1.00 86.88 89 ASP A N 1
ATOM 719 C CA . ASP A 1 89 ? -0.342 -6.196 -9.034 1.00 86.88 89 ASP A CA 1
ATOM 720 C C . ASP A 1 89 ? -1.437 -5.325 -8.393 1.00 86.88 89 ASP A C 1
ATOM 722 O O . ASP A 1 89 ? -1.406 -5.068 -7.197 1.00 86.88 89 ASP A O 1
ATOM 726 N N . LYS A 1 90 ? -2.426 -4.852 -9.150 1.00 90.62 90 LYS A N 1
ATOM 727 C CA . LYS A 1 90 ? -3.583 -4.116 -8.613 1.00 90.62 90 LYS A CA 1
ATOM 728 C C . LYS A 1 90 ? -4.561 -5.023 -7.861 1.00 90.62 90 LYS A C 1
ATOM 730 O O . LYS A 1 90 ? -5.311 -4.548 -7.012 1.00 90.62 90 LYS A O 1
ATOM 735 N N . LYS A 1 91 ? -4.534 -6.332 -8.120 1.00 91.00 91 LYS A N 1
ATOM 736 C CA . LYS A 1 91 ? -5.518 -7.283 -7.578 1.00 91.00 91 LYS A CA 1
ATOM 737 C C . LYS A 1 91 ? -5.670 -7.260 -6.050 1.00 91.00 91 LYS A C 1
ATOM 739 O O . LYS A 1 91 ? -6.781 -7.468 -5.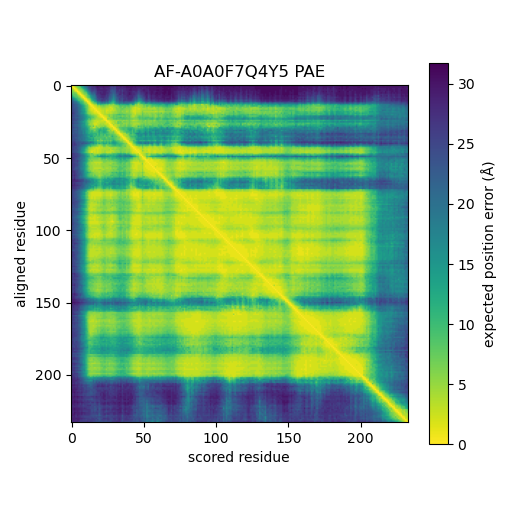576 1.00 91.00 91 LYS A O 1
ATOM 744 N N . TRP A 1 92 ? -4.610 -6.998 -5.273 1.00 92.12 92 TRP A N 1
ATOM 745 C CA . TRP A 1 92 ? -4.737 -6.888 -3.807 1.00 92.12 92 TRP A CA 1
ATOM 746 C C . TRP A 1 92 ? -5.622 -5.703 -3.403 1.00 92.12 92 TRP A C 1
ATOM 748 O O . TRP A 1 92 ? -6.410 -5.806 -2.466 1.00 92.12 92 TRP A O 1
ATOM 758 N N . LEU A 1 93 ? -5.511 -4.585 -4.123 1.00 92.31 93 LEU A N 1
ATOM 759 C CA . LEU A 1 93 ? -6.278 -3.382 -3.845 1.00 92.31 93 LEU A CA 1
ATOM 760 C C . LEU A 1 93 ? -7.743 -3.602 -4.210 1.00 92.31 93 LEU A C 1
ATOM 762 O O . LEU A 1 93 ? -8.610 -3.285 -3.404 1.00 92.31 93 LEU A O 1
ATOM 766 N N . ASP A 1 94 ? -8.008 -4.208 -5.370 1.00 91.31 94 ASP A N 1
ATOM 767 C CA . ASP A 1 94 ? -9.367 -4.575 -5.789 1.00 91.31 94 ASP A CA 1
ATOM 768 C C . ASP A 1 94 ? -10.003 -5.555 -4.780 1.00 91.31 94 ASP A C 1
ATOM 770 O O . ASP A 1 94 ? -11.129 -5.347 -4.322 1.00 91.31 94 ASP A O 1
ATOM 774 N N . TYR A 1 95 ? -9.235 -6.550 -4.318 1.00 89.75 95 TYR A N 1
ATOM 775 C CA . TYR A 1 95 ? -9.667 -7.506 -3.297 1.00 89.75 95 TYR A CA 1
ATOM 776 C C . TYR A 1 95 ? -10.076 -6.828 -1.981 1.00 89.75 95 TYR A C 1
ATOM 778 O O . TYR A 1 95 ? -11.100 -7.202 -1.399 1.00 89.75 95 TYR A O 1
ATOM 786 N N . LEU A 1 96 ? -9.312 -5.831 -1.521 1.00 89.69 96 LEU A N 1
ATOM 787 C CA . LEU A 1 96 ? -9.627 -5.070 -0.309 1.00 89.69 96 LEU A CA 1
ATOM 788 C C . LEU A 1 96 ? -10.742 -4.043 -0.529 1.00 89.69 96 LEU A C 1
ATOM 790 O O . LEU A 1 96 ? -11.561 -3.845 0.365 1.00 89.69 96 LEU A O 1
ATOM 794 N N . TYR A 1 97 ? -10.824 -3.422 -1.703 1.00 87.88 97 TYR A N 1
ATOM 795 C CA . TYR A 1 97 ? -11.851 -2.433 -2.034 1.00 87.88 97 TYR A CA 1
ATOM 796 C C . TYR A 1 97 ? -13.270 -3.012 -1.946 1.00 87.88 97 TYR A C 1
ATOM 798 O O . TYR A 1 97 ? -14.205 -2.346 -1.493 1.00 87.88 97 TYR A O 1
ATOM 806 N N . GLU A 1 98 ? -13.433 -4.284 -2.311 1.00 85.44 98 GLU A N 1
ATOM 807 C CA . GLU A 1 98 ? -14.698 -5.012 -2.174 1.00 85.44 98 GLU A CA 1
ATOM 808 C C . GLU A 1 98 ? -15.212 -5.082 -0.726 1.00 85.44 98 GLU A C 1
ATOM 810 O O . GLU A 1 98 ? -16.421 -5.158 -0.524 1.00 85.44 98 GLU A O 1
ATOM 815 N N . THR A 1 99 ? -14.337 -4.983 0.284 1.00 81.12 99 THR A N 1
ATOM 816 C CA . THR A 1 99 ? -14.745 -4.974 1.705 1.00 81.12 99 THR A CA 1
ATOM 817 C C . THR A 1 99 ? -15.455 -3.685 2.127 1.00 81.12 99 THR A C 1
ATOM 819 O O . THR A 1 99 ? -16.045 -3.642 3.202 1.00 81.12 99 THR A O 1
ATOM 822 N N . LYS A 1 100 ? -15.388 -2.623 1.307 1.00 83.81 100 LYS A N 1
ATOM 823 C CA . LYS A 1 100 ? -15.900 -1.265 1.588 1.00 83.81 100 LYS A CA 1
ATOM 824 C C . LYS A 1 100 ? -15.271 -0.559 2.797 1.00 83.81 100 LYS A C 1
ATOM 826 O O . LYS A 1 100 ? -15.639 0.579 3.093 1.00 83.81 100 LYS A O 1
ATOM 831 N N . LEU A 1 101 ? -14.288 -1.178 3.447 1.00 85.69 101 LEU A N 1
ATOM 832 C CA . LEU A 1 101 ? -13.526 -0.590 4.543 1.00 85.69 101 LEU A CA 1
ATOM 833 C C . LEU A 1 101 ? -12.485 0.407 4.019 1.00 85.69 101 LEU A C 1
ATOM 835 O O . LEU A 1 101 ? -12.001 0.305 2.890 1.00 85.69 101 LEU A O 1
ATOM 839 N N . LYS A 1 102 ? -12.105 1.381 4.853 1.00 88.50 102 LYS A N 1
ATOM 840 C CA . LYS A 1 102 ? -11.036 2.329 4.505 1.00 88.50 102 LYS A CA 1
ATOM 841 C C . LYS A 1 102 ? -9.672 1.645 4.557 1.00 88.50 102 LYS A C 1
ATOM 843 O O . LYS A 1 102 ? -9.312 1.061 5.574 1.00 88.50 102 LYS A O 1
ATOM 848 N N . ILE A 1 103 ? -8.903 1.740 3.474 1.00 91.88 103 ILE A N 1
ATOM 849 C CA . ILE A 1 103 ? -7.596 1.082 3.358 1.00 91.88 103 ILE A CA 1
ATOM 850 C C . ILE A 1 103 ? -6.510 2.009 3.910 1.00 91.88 103 ILE A C 1
ATOM 852 O 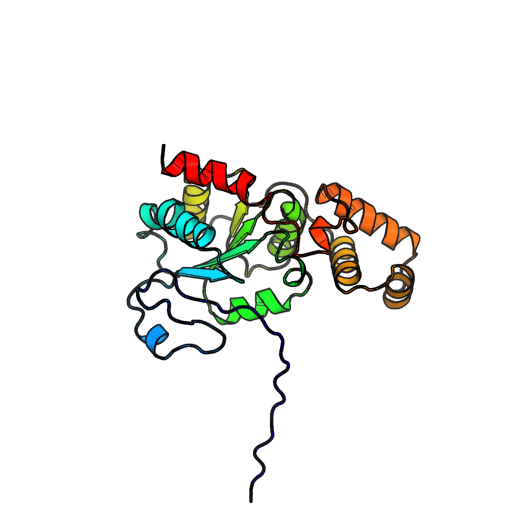O . ILE A 1 103 ? -6.262 3.081 3.355 1.00 91.88 103 ILE A O 1
ATOM 856 N N . VAL A 1 104 ? -5.854 1.595 4.991 1.00 91.94 104 VAL A N 1
ATOM 857 C CA . VAL A 1 104 ? -4.750 2.323 5.629 1.00 91.94 104 VAL A CA 1
ATOM 858 C C . VAL A 1 104 ? -3.471 1.512 5.471 1.00 91.94 104 VAL A C 1
ATOM 860 O O . VAL A 1 104 ? -3.391 0.385 5.950 1.00 91.94 104 VAL A O 1
ATOM 863 N N . LEU A 1 105 ? -2.456 2.076 4.818 1.00 93.62 105 LEU A N 1
ATOM 864 C CA . LEU A 1 105 ? -1.163 1.407 4.658 1.00 93.62 105 LEU A CA 1
ATOM 865 C C . LEU A 1 105 ? -0.257 1.717 5.847 1.00 93.62 105 LEU A C 1
ATOM 867 O O . LEU A 1 105 ? -0.028 2.886 6.152 1.00 93.62 105 LEU A O 1
ATOM 871 N N . VAL A 1 106 ? 0.307 0.690 6.475 1.00 91.75 106 VAL A N 1
ATOM 872 C CA . VAL A 1 106 ? 1.344 0.823 7.506 1.00 91.75 106 VAL A CA 1
ATOM 873 C C . VAL A 1 106 ? 2.672 0.424 6.876 1.00 91.75 106 VAL A C 1
ATOM 875 O O . VAL A 1 106 ? 2.928 -0.751 6.636 1.00 91.75 106 VAL A O 1
ATOM 878 N N . CYS A 1 107 ? 3.486 1.421 6.528 1.00 89.81 107 CYS A N 1
ATOM 879 C CA . CYS A 1 107 ? 4.582 1.272 5.575 1.00 89.81 107 CYS A CA 1
ATOM 880 C C . CYS A 1 107 ? 5.969 1.186 6.223 1.00 89.81 107 CYS A C 1
ATOM 882 O O . CYS A 1 107 ? 6.383 2.078 6.975 1.00 89.81 107 CYS A O 1
ATOM 884 N N . ASP A 1 108 ? 6.733 0.169 5.812 1.00 85.19 108 ASP A N 1
ATOM 885 C CA . ASP A 1 108 ? 8.171 0.039 6.075 1.00 85.19 108 ASP A CA 1
ATOM 886 C C . ASP A 1 108 ? 8.973 1.172 5.394 1.00 85.19 108 ASP A C 1
ATOM 888 O O . ASP A 1 108 ? 8.568 1.709 4.356 1.00 85.19 108 ASP A O 1
ATOM 892 N N . ARG A 1 109 ? 10.140 1.541 5.946 1.00 84.69 109 ARG A N 1
ATOM 893 C CA . ARG A 1 109 ? 11.050 2.534 5.345 1.00 84.69 109 ARG A CA 1
ATOM 894 C C . ARG A 1 109 ? 11.366 2.260 3.875 1.00 84.69 109 ARG A C 1
ATOM 896 O O . ARG A 1 109 ? 11.386 3.210 3.096 1.00 84.69 1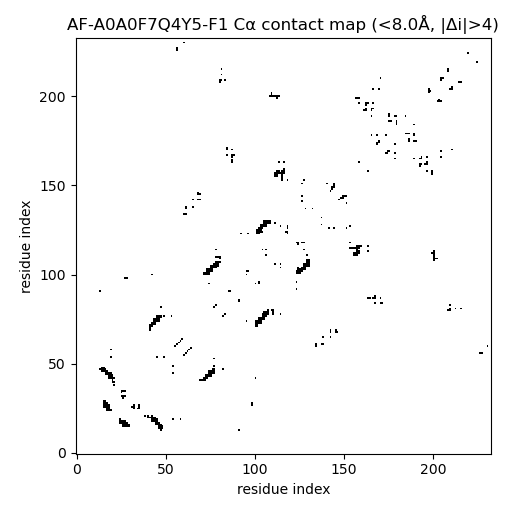09 ARG A O 1
ATOM 903 N N . HIS A 1 110 ? 11.599 1.003 3.499 1.00 87.25 110 HIS A N 1
ATOM 904 C CA . HIS A 1 110 ? 12.075 0.644 2.159 1.00 87.25 110 HIS A CA 1
ATOM 905 C C . HIS A 1 110 ? 10.962 0.676 1.114 1.00 87.25 110 HIS A C 1
ATOM 907 O O . HIS A 1 110 ? 11.196 1.008 -0.046 1.00 87.25 110 HIS A O 1
ATOM 913 N N . LEU A 1 111 ? 9.733 0.373 1.532 1.00 89.25 111 LEU A N 1
ATOM 914 C CA . LEU A 1 111 ? 8.575 0.335 0.644 1.00 89.25 111 LEU A CA 1
ATOM 915 C C . LEU A 1 111 ? 7.861 1.680 0.509 1.00 89.25 111 LEU A C 1
ATOM 917 O O . LEU A 1 111 ? 6.917 1.794 -0.271 1.00 89.25 111 LEU A O 1
ATOM 921 N N . ARG A 1 112 ? 8.340 2.728 1.187 1.00 91.38 112 ARG A N 1
ATOM 922 C CA . ARG A 1 112 ? 7.775 4.082 1.102 1.00 91.38 112 ARG A CA 1
ATOM 923 C C . ARG A 1 112 ? 7.548 4.569 -0.335 1.00 91.38 112 ARG A C 1
ATOM 925 O O . ARG A 1 112 ? 6.447 5.047 -0.603 1.00 91.38 112 ARG A O 1
ATOM 932 N N . PRO A 1 113 ? 8.505 4.448 -1.277 1.00 92.44 113 PRO A N 1
ATOM 933 C CA . PRO A 1 113 ? 8.281 4.916 -2.643 1.00 92.44 113 PRO A CA 1
ATOM 934 C C . PRO A 1 113 ? 7.187 4.147 -3.380 1.00 92.44 113 PRO A C 1
ATOM 936 O O . PRO A 1 113 ? 6.502 4.725 -4.224 1.00 92.44 113 PRO A O 1
ATOM 939 N N . LEU A 1 114 ? 7.020 2.863 -3.054 1.00 93.31 114 LEU A N 1
ATOM 940 C CA . LEU A 1 114 ? 5.979 2.009 -3.612 1.00 93.31 114 LEU A CA 1
ATOM 941 C C . LEU A 1 114 ? 4.607 2.349 -3.011 1.00 93.31 114 LEU A C 1
ATOM 943 O O . LEU A 1 114 ? 3.641 2.495 -3.753 1.00 93.31 114 LEU A O 1
ATOM 947 N N . ALA A 1 115 ? 4.518 2.562 -1.695 1.00 93.38 115 ALA A N 1
ATOM 948 C CA . ALA A 1 115 ? 3.285 3.019 -1.051 1.00 93.38 115 ALA A CA 1
ATOM 949 C C . ALA A 1 115 ? 2.832 4.376 -1.614 1.00 93.38 11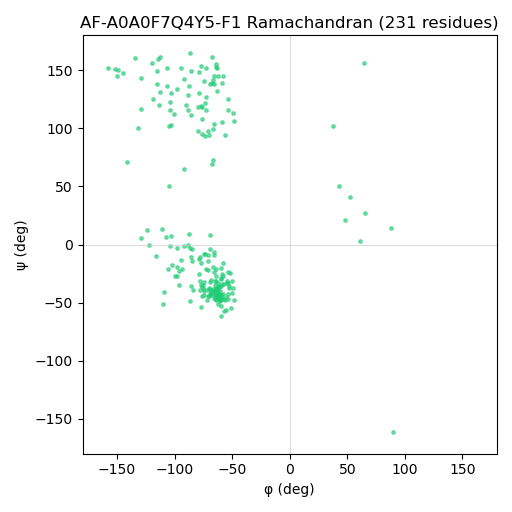5 ALA A C 1
ATOM 951 O O . ALA A 1 115 ? 1.661 4.565 -1.937 1.00 93.38 115 ALA A O 1
ATOM 952 N N . ASN A 1 116 ? 3.777 5.301 -1.800 1.00 94.06 116 ASN A N 1
ATOM 953 C CA . ASN A 1 116 ? 3.515 6.612 -2.392 1.00 94.06 116 ASN A CA 1
ATOM 954 C C . ASN A 1 116 ? 3.023 6.505 -3.842 1.00 94.06 116 ASN A C 1
ATOM 956 O O . ASN A 1 116 ? 2.129 7.255 -4.230 1.00 94.06 116 ASN A O 1
ATOM 960 N N . TYR A 1 117 ? 3.565 5.564 -4.624 1.00 94.69 117 TYR A N 1
ATOM 961 C CA . TYR A 1 117 ? 3.068 5.274 -5.970 1.00 94.69 117 TYR A CA 1
ATOM 962 C C . TYR A 1 117 ? 1.604 4.835 -5.924 1.00 94.69 117 TYR A C 1
ATOM 964 O O . TYR A 1 117 ? 0.757 5.454 -6.567 1.00 94.69 117 TYR A O 1
ATOM 972 N N . TRP A 1 118 ? 1.285 3.839 -5.097 1.00 94.62 118 TRP A N 1
ATOM 973 C CA . TRP A 1 118 ? -0.086 3.362 -4.943 1.00 94.62 118 TRP A CA 1
ATOM 974 C C . TRP A 1 118 ? -1.044 4.482 -4.530 1.00 94.62 118 TRP A C 1
ATOM 976 O O . TRP A 1 118 ? -2.071 4.673 -5.173 1.00 94.62 118 TRP A O 1
ATOM 986 N N . TYR A 1 119 ? -0.679 5.280 -3.528 1.00 92.31 119 TYR A N 1
ATOM 987 C CA . TYR A 1 119 ? -1.503 6.394 -3.054 1.00 92.31 119 TYR A CA 1
ATOM 988 C C . TYR A 1 119 ? -1.689 7.504 -4.098 1.00 92.31 119 TYR A C 1
ATOM 990 O O . TYR A 1 119 ? -2.757 8.103 -4.189 1.00 92.31 119 TYR A O 1
ATOM 998 N N . LYS A 1 120 ? -0.669 7.775 -4.922 1.00 91.00 120 LYS A N 1
ATOM 999 C CA . LYS A 1 120 ? -0.755 8.763 -6.006 1.00 91.00 120 LYS A CA 1
ATOM 1000 C C . LYS A 1 120 ? -1.686 8.307 -7.132 1.00 91.00 120 LYS A C 1
ATOM 1002 O O . LYS A 1 120 ? -2.376 9.137 -7.719 1.00 91.00 120 LYS A O 1
ATOM 1007 N N . HIS A 1 121 ? -1.667 7.018 -7.460 1.00 91.00 121 HIS A N 1
ATOM 1008 C CA . HIS A 1 121 ? -2.389 6.468 -8.607 1.00 91.00 121 HIS A CA 1
ATOM 1009 C C . HIS A 1 121 ? -3.785 5.929 -8.255 1.00 91.00 121 HIS A C 1
ATOM 1011 O O . HIS A 1 121 ? -4.638 5.859 -9.138 1.00 91.00 121 HIS A O 1
ATOM 1017 N N . HIS A 1 122 ? -4.054 5.612 -6.984 1.00 89.81 122 HIS A N 1
ATOM 1018 C CA . HIS A 1 122 ? -5.320 5.032 -6.536 1.00 89.81 122 HIS A CA 1
ATOM 1019 C C . HIS A 1 122 ? -5.918 5.789 -5.349 1.00 89.81 122 HIS A C 1
ATOM 1021 O O . HIS A 1 122 ? -5.378 5.791 -4.244 1.00 89.81 122 HIS A O 1
ATOM 1027 N N . LYS A 1 123 ? -7.099 6.378 -5.571 1.00 86.25 123 LYS A N 1
ATOM 1028 C CA . LYS A 1 123 ? -7.849 7.136 -4.552 1.00 86.25 123 LYS A CA 1
ATOM 1029 C C . LYS A 1 123 ? -8.504 6.252 -3.483 1.00 86.25 123 LYS A C 1
ATOM 1031 O O . LYS A 1 123 ? -9.021 6.775 -2.500 1.00 86.25 123 LYS A O 1
ATOM 1036 N N . ASP A 1 124 ? -8.479 4.935 -3.672 1.00 88.31 124 ASP A N 1
ATOM 1037 C CA . ASP A 1 124 ? -9.054 3.952 -2.748 1.00 88.31 124 ASP A CA 1
ATOM 1038 C C . ASP A 1 124 ? -8.251 3.835 -1.446 1.00 88.31 124 ASP A C 1
ATOM 1040 O O . ASP A 1 124 ? -8.777 3.422 -0.409 1.00 88.31 124 ASP A O 1
ATOM 1044 N N . ILE A 1 125 ? -6.977 4.238 -1.478 1.00 91.44 125 ILE A N 1
ATOM 1045 C CA . ILE A 1 125 ? -6.121 4.264 -0.297 1.00 91.44 125 ILE A CA 1
ATOM 1046 C C . ILE A 1 125 ? -6.436 5.516 0.511 1.00 91.44 125 ILE A C 1
ATOM 1048 O O . ILE A 1 125 ? -6.255 6.651 0.073 1.00 91.44 125 ILE A O 1
ATOM 1052 N N . PHE A 1 126 ? -6.893 5.295 1.735 1.00 89.44 126 PHE A N 1
ATOM 1053 C CA . PHE A 1 126 ? -7.373 6.350 2.608 1.00 89.44 126 PHE A CA 1
ATOM 1054 C C . PHE A 1 126 ? -6.230 7.159 3.232 1.00 89.44 126 PHE A C 1
ATOM 1056 O O . PHE A 1 126 ? -6.301 8.393 3.284 1.00 89.44 126 PHE A O 1
ATOM 1063 N N . LEU A 1 127 ? -5.192 6.465 3.713 1.00 90.94 127 LEU A N 1
ATOM 1064 C CA . LEU A 1 127 ? -4.052 7.048 4.421 1.00 90.94 127 LEU A CA 1
ATOM 1065 C C . LEU A 1 127 ? -2.821 6.128 4.353 1.00 90.94 127 LEU A C 1
ATOM 1067 O O . LEU A 1 127 ? -2.957 4.906 4.320 1.00 90.94 127 LEU A O 1
ATOM 1071 N N . ILE A 1 128 ? -1.626 6.722 4.412 1.00 91.75 128 ILE A N 1
ATOM 1072 C CA . ILE A 1 128 ? -0.368 6.018 4.688 1.00 91.75 128 ILE A CA 1
ATOM 1073 C C . ILE A 1 128 ? 0.184 6.470 6.046 1.00 91.75 128 ILE A C 1
ATOM 1075 O O . ILE A 1 128 ? 0.308 7.668 6.308 1.00 91.75 128 ILE A O 1
ATOM 1079 N N . ILE A 1 129 ? 0.550 5.504 6.883 1.00 90.44 129 ILE A N 1
ATOM 1080 C CA . ILE A 1 129 ? 1.315 5.674 8.119 1.00 90.44 129 ILE A CA 1
ATOM 1081 C C . ILE A 1 129 ? 2.744 5.213 7.835 1.00 90.44 129 ILE A C 1
ATOM 1083 O O . ILE A 1 129 ? 2.967 4.079 7.411 1.00 90.44 129 ILE A O 1
ATOM 1087 N N . TYR A 1 130 ? 3.722 6.089 8.048 1.00 88.81 130 TYR A N 1
ATOM 1088 C CA . TYR A 1 130 ? 5.131 5.764 7.837 1.00 88.81 130 TYR A CA 1
ATOM 1089 C C . TYR A 1 130 ? 5.783 5.306 9.136 1.00 88.81 130 TYR A C 1
ATOM 1091 O O . TYR A 1 130 ? 5.446 5.801 10.202 1.00 88.81 130 TYR A O 1
ATOM 1099 N N . GLN A 1 131 ? 6.816 4.468 9.043 1.00 83.81 131 GLN A N 1
ATOM 1100 C CA . GLN A 1 131 ? 7.620 4.044 10.200 1.00 83.81 131 GLN A CA 1
ATOM 1101 C C . GLN A 1 131 ? 8.121 5.199 11.099 1.00 83.81 131 GLN A C 1
ATOM 1103 O O . GLN A 1 131 ? 8.297 5.021 12.297 1.00 83.81 131 GLN A O 1
ATOM 1108 N N . GLN A 1 132 ? 8.385 6.374 10.524 1.00 82.06 132 GLN A N 1
ATOM 1109 C CA . GLN A 1 132 ? 8.863 7.552 11.261 1.00 82.06 132 GLN A CA 1
ATOM 1110 C C . GLN A 1 132 ? 7.757 8.300 12.021 1.00 82.06 132 GLN A C 1
ATOM 1112 O O . GLN A 1 132 ? 8.053 9.192 12.814 1.00 82.06 132 GLN A O 1
ATOM 1117 N N . ASP A 1 133 ? 6.490 7.984 11.749 1.00 83.25 133 ASP A N 1
ATOM 1118 C CA . ASP A 1 133 ? 5.367 8.565 12.466 1.00 83.25 133 ASP A CA 1
ATOM 1119 C C . ASP A 1 133 ? 5.276 7.890 13.840 1.00 83.25 133 ASP A C 1
ATOM 1121 O O . ASP A 1 133 ? 5.053 6.685 13.940 1.00 83.25 133 ASP A O 1
ATOM 1125 N N . ASN A 1 134 ? 5.428 8.661 14.917 1.00 83.00 134 ASN A N 1
ATOM 1126 C CA . ASN A 1 134 ? 5.097 8.153 16.248 1.00 83.00 134 ASN A CA 1
ATOM 1127 C C . ASN A 1 134 ? 3.577 7.921 16.376 1.00 83.00 134 ASN A C 1
ATOM 1129 O O . ASN A 1 134 ? 2.787 8.486 15.614 1.00 83.00 134 ASN A O 1
ATOM 1133 N N . LEU A 1 135 ? 3.161 7.122 17.366 1.00 80.19 135 LEU A N 1
ATOM 1134 C CA . LEU A 1 135 ? 1.754 6.742 17.567 1.00 80.19 135 LEU A CA 1
ATOM 1135 C C . LEU A 1 135 ? 0.815 7.955 17.644 1.00 80.19 135 LEU A C 1
ATOM 1137 O O . LEU A 1 135 ? -0.224 7.970 16.989 1.00 80.19 135 LEU A O 1
ATOM 1141 N N . LYS A 1 136 ? 1.222 9.014 18.355 1.00 80.56 136 LYS A N 1
ATOM 1142 C CA . LYS A 1 136 ? 0.457 10.267 18.442 1.00 80.56 136 LYS A CA 1
ATOM 1143 C C . LYS A 1 136 ? 0.265 10.919 17.070 1.00 80.56 136 LYS A C 1
ATOM 1145 O O . LYS A 1 136 ? -0.846 11.301 16.724 1.00 80.56 136 LYS A O 1
ATOM 1150 N N . SER A 1 137 ? 1.323 11.009 16.265 1.00 82.88 137 SER A N 1
ATOM 1151 C CA . SER A 1 137 ? 1.268 11.614 14.927 1.00 82.88 137 SER A CA 1
ATOM 1152 C C . SER A 1 137 ? 0.430 10.781 13.962 1.00 82.88 137 SER A C 1
ATOM 1154 O O . SER A 1 137 ? -0.342 11.336 13.181 1.00 82.88 137 SER A O 1
ATOM 1156 N N . ALA A 1 138 ? 0.563 9.454 14.016 1.00 84.19 138 ALA A N 1
ATOM 1157 C CA . ALA A 1 138 ? -0.237 8.527 13.223 1.00 84.19 138 ALA A CA 1
ATOM 1158 C C . ALA A 1 138 ? -1.725 8.628 13.590 1.00 84.19 138 ALA A C 1
ATOM 1160 O O . ALA A 1 138 ? -2.576 8.753 12.706 1.00 84.19 138 ALA A O 1
ATOM 1161 N N . GLY A 1 139 ? -2.025 8.683 14.888 1.00 81.44 139 GLY A N 1
ATOM 1162 C CA . GLY A 1 139 ? -3.365 8.942 15.387 1.00 81.44 139 GLY A CA 1
ATOM 1163 C C . GLY A 1 139 ? -3.898 10.301 14.929 1.00 81.44 139 GLY A C 1
ATOM 1164 O O . GLY A 1 139 ? -5.014 10.399 14.422 1.00 81.44 139 GLY A O 1
ATOM 1165 N N . ASP A 1 140 ? -3.125 11.375 15.054 1.00 82.06 140 ASP A N 1
ATOM 1166 C CA . ASP A 1 140 ? -3.561 12.699 14.608 1.00 82.06 140 ASP A CA 1
ATOM 1167 C C . ASP A 1 140 ? -3.829 12.732 13.098 1.00 82.06 140 ASP A C 1
ATOM 1169 O O . ASP A 1 140 ? -4.773 13.394 12.664 1.00 82.06 140 ASP A O 1
ATOM 1173 N N . LYS A 1 141 ? -3.049 12.005 12.285 1.00 84.94 141 LYS A N 1
ATOM 1174 C CA . LYS A 1 141 ? -3.307 11.846 10.843 1.00 84.94 141 LYS A CA 1
ATOM 1175 C C . LYS A 1 141 ? -4.622 11.119 10.582 1.00 84.94 141 LYS A C 1
ATOM 1177 O O . LYS A 1 141 ? -5.416 11.611 9.780 1.00 84.94 141 LYS A O 1
ATOM 1182 N N . LEU A 1 142 ? -4.869 10.002 11.270 1.00 82.81 142 LEU A N 1
ATOM 1183 C CA . LEU A 1 142 ? -6.131 9.263 11.181 1.00 82.81 142 LEU A CA 1
ATOM 1184 C C . LEU A 1 142 ? -7.304 10.170 11.552 1.00 82.81 142 LE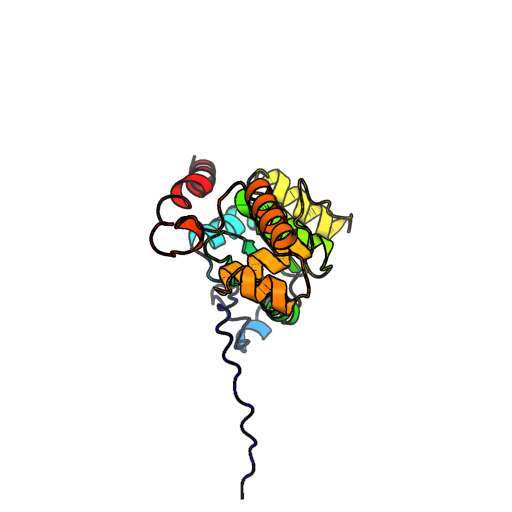U A C 1
ATOM 1186 O O . LEU A 1 142 ? -8.170 10.426 10.716 1.00 82.81 142 LEU A O 1
ATOM 1190 N N . LYS A 1 143 ? -7.278 10.757 12.751 1.00 79.81 143 LYS A N 1
ATOM 1191 C CA . LYS A 1 143 ? -8.310 11.682 13.232 1.00 79.81 143 LYS A CA 1
ATOM 1192 C C . LYS A 1 143 ? -8.553 12.823 12.247 1.00 79.81 143 LYS A C 1
ATOM 1194 O O . LYS A 1 143 ? -9.700 13.120 11.920 1.00 79.81 143 LYS A O 1
ATOM 1199 N N . LYS A 1 144 ? -7.491 13.454 11.735 1.00 80.50 144 LYS A N 1
ATOM 1200 C CA . LYS A 1 144 ? -7.627 14.576 10.798 1.00 80.50 144 LYS A CA 1
ATOM 1201 C C . LYS A 1 144 ? -8.259 14.164 9.474 1.00 80.50 144 LYS A C 1
ATOM 1203 O O . LYS A 1 144 ? -9.066 14.922 8.941 1.00 80.50 144 LYS A O 1
ATOM 1208 N N . ARG A 1 145 ? -7.907 12.990 8.950 1.00 80.19 145 ARG A N 1
ATOM 1209 C CA . ARG A 1 145 ? -8.458 12.474 7.691 1.00 80.19 145 ARG A CA 1
ATOM 1210 C C . ARG A 1 145 ? -9.923 12.063 7.848 1.00 80.19 145 ARG A C 1
ATOM 1212 O O . ARG A 1 145 ? -10.715 12.360 6.962 1.00 80.19 145 ARG A O 1
ATOM 1219 N N . PHE A 1 146 ? -10.286 11.451 8.977 1.00 76.75 146 PHE A N 1
ATOM 1220 C CA . PHE A 1 146 ? -11.665 11.052 9.278 1.00 76.75 146 PHE A CA 1
ATOM 1221 C C . PHE A 1 146 ? -12.593 12.241 9.553 1.00 76.75 146 PHE A C 1
ATOM 1223 O O . PHE A 1 146 ? -13.699 12.270 9.023 1.00 76.75 146 PHE A O 1
ATOM 1230 N N . ILE A 1 147 ? -12.151 13.230 10.338 1.00 73.75 147 ILE A N 1
ATOM 1231 C CA . ILE A 1 147 ? -13.001 14.360 10.753 1.00 73.75 147 ILE A CA 1
ATOM 1232 C C . ILE A 1 147 ? -12.993 15.489 9.723 1.00 73.75 147 ILE A C 1
ATOM 1234 O O . ILE A 1 147 ? -14.046 16.000 9.357 1.00 73.75 147 ILE A O 1
ATOM 1238 N N . TYR A 1 148 ? -11.812 15.911 9.266 1.00 62.84 148 TYR A N 1
ATOM 1239 C CA . TYR A 1 148 ? -11.681 17.138 8.472 1.00 62.84 148 TYR A CA 1
ATOM 1240 C C . TYR A 1 148 ? -11.622 16.889 6.964 1.00 62.84 148 TYR A C 1
ATOM 1242 O O . TYR A 1 148 ? -11.498 17.857 6.220 1.00 62.84 148 TYR A O 1
ATOM 1250 N N . GLN A 1 149 ? -11.630 15.623 6.517 1.00 66.12 149 GLN A N 1
ATOM 1251 C CA . GLN A 1 149 ? -11.507 15.212 5.107 1.00 66.12 149 GLN A CA 1
ATOM 1252 C C . GLN A 1 149 ? -10.353 15.889 4.341 1.00 66.12 149 GLN A C 1
ATOM 1254 O O . GLN A 1 149 ? -10.355 15.942 3.115 1.00 66.12 149 GLN A O 1
ATOM 1259 N N . ARG A 1 150 ? -9.337 16.404 5.047 1.00 60.81 150 ARG A N 1
ATOM 1260 C CA . ARG A 1 150 ? -8.206 17.095 4.419 1.00 60.81 150 ARG A CA 1
ATOM 1261 C C . ARG A 1 150 ? -7.409 16.128 3.568 1.00 60.81 150 ARG A C 1
ATOM 1263 O O . ARG A 1 150 ? -7.231 14.977 3.973 1.00 60.81 150 ARG A O 1
ATOM 1270 N N . ASP A 1 151 ? -6.876 16.616 2.452 1.00 58.72 151 ASP A N 1
ATOM 1271 C CA . ASP A 1 151 ? -5.942 15.869 1.618 1.00 58.72 151 ASP A CA 1
ATOM 1272 C C . ASP A 1 151 ? -4.768 15.363 2.454 1.00 58.72 151 ASP A C 1
ATOM 1274 O O . ASP A 1 151 ? -4.013 16.131 3.052 1.00 58.72 151 ASP A O 1
ATOM 1278 N N . ALA A 1 152 ? -4.654 14.038 2.556 1.00 62.19 152 ALA A N 1
ATOM 1279 C CA . ALA A 1 152 ? -3.469 13.434 3.124 1.00 62.19 152 ALA A CA 1
ATOM 1280 C C . ALA A 1 152 ? -2.352 13.572 2.085 1.00 62.19 152 ALA A C 1
ATOM 1282 O O . ALA A 1 152 ? -2.474 13.132 0.941 1.00 62.19 152 ALA A O 1
ATOM 1283 N N . PHE A 1 153 ? -1.270 14.227 2.490 1.00 65.31 153 PHE A N 1
ATOM 1284 C CA . PHE A 1 153 ? -0.056 14.317 1.698 1.00 65.31 153 PHE A CA 1
ATOM 1285 C C . PHE A 1 153 ? 0.818 13.108 2.009 1.00 65.31 153 PHE A C 1
ATOM 1287 O O . PHE A 1 153 ? 0.985 12.726 3.169 1.00 65.31 153 PHE A O 1
ATOM 1294 N N . PHE A 1 154 ? 1.385 12.511 0.967 1.00 75.56 154 PHE A N 1
ATOM 1295 C CA . PHE A 1 154 ? 2.426 11.510 1.128 1.00 75.56 154 PHE A CA 1
ATOM 1296 C C . PHE A 1 154 ? 3.789 12.206 1.240 1.00 75.56 154 PHE A C 1
ATOM 1298 O O . PHE A 1 154 ? 4.004 13.278 0.671 1.00 75.56 154 PHE A O 1
ATOM 1305 N N . HIS A 1 155 ? 4.723 11.611 1.980 1.00 74.69 155 HIS A N 1
ATOM 1306 C CA . HIS A 1 155 ? 6.058 12.173 2.180 1.00 74.69 155 HIS A CA 1
ATOM 1307 C C . HIS A 1 155 ? 7.115 11.398 1.389 1.00 74.69 155 HIS A C 1
ATOM 1309 O O . HIS A 1 155 ? 7.169 10.166 1.429 1.00 74.69 155 HIS A O 1
ATOM 1315 N N . GLY A 1 156 ? 8.027 12.131 0.749 1.00 82.94 156 GLY A N 1
ATOM 1316 C CA . GLY A 1 156 ? 9.208 11.575 0.089 1.00 82.94 156 GLY A CA 1
ATOM 1317 C C . GLY A 1 156 ? 8.997 11.199 -1.379 1.00 82.94 156 GLY A C 1
ATOM 1318 O O . GLY A 1 156 ? 8.086 11.680 -2.048 1.00 82.94 156 GLY A O 1
ATOM 1319 N N . LEU A 1 157 ? 9.895 10.358 -1.892 1.00 88.12 157 LEU A N 1
ATOM 1320 C CA . LEU A 1 157 ? 9.910 9.950 -3.297 1.00 88.12 157 LEU A CA 1
ATOM 1321 C C . LEU A 1 157 ? 8.761 8.980 -3.600 1.00 88.12 157 LEU A C 1
ATOM 1323 O O . LEU A 1 157 ? 8.343 8.225 -2.730 1.00 88.12 157 LEU A O 1
ATOM 1327 N N . SER A 1 158 ? 8.290 8.979 -4.844 1.00 92.00 158 SER A N 1
ATOM 1328 C CA . SER A 1 158 ? 7.378 7.971 -5.397 1.00 92.00 158 SER A CA 1
ATOM 1329 C C . SER A 1 158 ? 8.089 7.221 -6.515 1.00 92.00 158 SER A C 1
ATOM 1331 O O . SER A 1 158 ? 8.922 7.807 -7.227 1.00 92.00 158 SER A O 1
ATOM 1333 N N . LEU A 1 159 ? 7.747 5.947 -6.701 1.00 92.62 159 LEU A N 1
ATOM 1334 C CA . LEU A 1 159 ? 8.079 5.265 -7.949 1.00 92.62 159 LEU A CA 1
ATOM 1335 C C . LEU A 1 159 ? 7.358 5.944 -9.123 1.00 92.62 159 LEU A C 1
ATOM 1337 O O . LEU A 1 159 ? 6.316 6.582 -8.943 1.00 92.62 159 LEU A O 1
ATOM 1341 N N . SER A 1 160 ? 7.951 5.863 -10.310 1.00 93.75 160 SER A N 1
ATOM 1342 C CA . SER A 1 160 ? 7.259 6.135 -11.572 1.00 93.75 160 SER A CA 1
ATOM 1343 C C . SER A 1 160 ? 6.561 4.871 -12.074 1.00 93.75 160 SER A C 1
ATOM 1345 O O . SER A 1 160 ? 6.883 3.772 -11.632 1.00 93.75 160 SER A O 1
ATOM 1347 N N . THR A 1 161 ? 5.647 5.009 -13.035 1.00 93.06 161 THR A N 1
ATOM 1348 C CA . THR A 1 161 ? 4.968 3.863 -13.662 1.00 93.06 161 THR A CA 1
ATOM 1349 C C . THR A 1 161 ? 5.968 2.861 -14.238 1.00 93.06 161 THR A C 1
ATOM 1351 O O . THR A 1 161 ? 5.894 1.682 -13.922 1.00 93.06 161 THR A O 1
ATOM 1354 N N . LEU A 1 162 ? 6.996 3.335 -14.954 1.00 90.88 162 LEU A N 1
ATOM 1355 C CA . LEU A 1 162 ? 8.044 2.460 -15.484 1.00 90.88 162 LEU A CA 1
ATOM 1356 C C . LEU A 1 162 ? 8.841 1.749 -14.376 1.00 90.88 162 LEU A C 1
ATOM 1358 O O . LEU A 1 162 ? 9.186 0.583 -14.517 1.00 90.88 162 LEU A O 1
ATOM 1362 N N . GLU A 1 163 ? 9.161 2.442 -13.282 1.00 92.19 163 GLU A N 1
ATOM 1363 C CA . GLU A 1 163 ? 9.869 1.830 -12.149 1.00 92.19 163 GLU A CA 1
ATOM 1364 C C . GLU A 1 163 ? 9.013 0.771 -11.446 1.00 92.19 163 GLU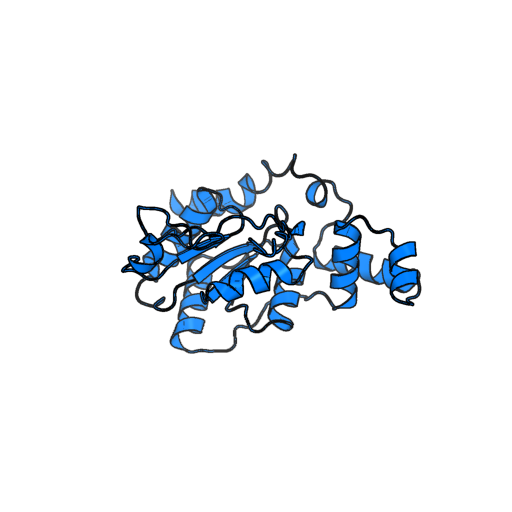 A C 1
ATOM 1366 O O . GLU A 1 163 ? 9.534 -0.282 -11.086 1.00 92.19 163 GLU A O 1
ATOM 1371 N N . PHE A 1 164 ? 7.715 1.033 -11.278 1.00 92.38 164 PHE A N 1
ATOM 1372 C CA . PHE A 1 164 ? 6.748 0.082 -10.731 1.00 92.38 164 PHE A CA 1
ATOM 1373 C C . PHE A 1 164 ? 6.618 -1.161 -11.618 1.00 92.38 164 PHE A C 1
ATOM 1375 O O . PHE A 1 164 ? 6.706 -2.283 -11.129 1.00 92.38 164 PHE A O 1
ATOM 1382 N N . ASP A 1 165 ? 6.480 -0.958 -12.925 1.00 89.88 165 ASP A N 1
ATOM 1383 C CA . ASP A 1 165 ? 6.354 -2.029 -13.909 1.00 89.88 165 ASP A CA 1
ATOM 1384 C C . ASP A 1 165 ? 7.589 -2.936 -13.945 1.00 89.88 165 ASP A C 1
ATOM 1386 O O . ASP A 1 165 ? 7.470 -4.161 -13.928 1.00 89.88 165 ASP A O 1
ATOM 1390 N N . VAL A 1 166 ? 8.786 -2.337 -13.955 1.00 88.88 166 VAL A N 1
ATOM 1391 C CA . VAL A 1 166 ? 10.053 -3.080 -13.905 1.00 88.88 166 VAL A CA 1
ATOM 1392 C C . VAL A 1 166 ? 10.179 -3.845 -12.591 1.00 88.88 166 VAL A C 1
ATOM 1394 O O . VAL A 1 166 ? 10.561 -5.011 -12.607 1.00 88.88 166 VAL A O 1
ATOM 1397 N N . LEU A 1 167 ? 9.824 -3.230 -11.461 1.00 89.19 167 LEU A N 1
ATOM 1398 C CA . LEU A 1 167 ? 9.829 -3.900 -10.161 1.00 89.19 167 LEU A CA 1
ATOM 1399 C C . LEU A 1 167 ? 8.889 -5.118 -10.155 1.00 89.19 167 LEU A C 1
ATOM 1401 O O . LEU A 1 167 ? 9.296 -6.195 -9.724 1.00 89.19 167 LEU A O 1
ATOM 1405 N N . GLY A 1 168 ? 7.662 -4.964 -10.660 1.00 87.31 168 GLY A N 1
ATOM 1406 C CA . GLY A 1 168 ? 6.673 -6.039 -10.723 1.00 87.31 168 GLY A CA 1
ATOM 1407 C C . GLY A 1 168 ? 7.125 -7.220 -11.581 1.00 87.31 168 GLY A C 1
ATOM 1408 O O . GLY A 1 168 ? 7.054 -8.361 -11.127 1.00 87.31 168 GLY A O 1
ATOM 1409 N N . ALA A 1 169 ? 7.668 -6.942 -12.768 1.00 84.75 169 ALA A N 1
ATOM 1410 C CA . ALA A 1 169 ? 8.208 -7.959 -13.669 1.00 84.75 169 ALA A CA 1
ATOM 1411 C C . ALA A 1 169 ? 9.392 -8.721 -13.045 1.00 84.75 169 ALA A C 1
ATOM 1413 O O . ALA A 1 169 ? 9.422 -9.951 -13.064 1.00 84.75 169 ALA A O 1
ATOM 1414 N N . LEU A 1 170 ? 10.332 -8.012 -12.409 1.00 84.75 170 LEU A N 1
ATOM 1415 C CA . LEU A 1 170 ? 11.484 -8.637 -11.747 1.00 84.75 170 LEU A CA 1
ATOM 1416 C C . LEU A 1 170 ? 11.065 -9.552 -10.589 1.00 84.75 170 LEU A C 1
ATOM 1418 O O . LEU A 1 170 ? 11.613 -10.640 -10.430 1.00 84.75 170 LEU A O 1
ATOM 1422 N N . ILE A 1 171 ? 10.072 -9.145 -9.796 1.00 84.31 171 ILE A N 1
ATOM 1423 C CA . ILE A 1 171 ? 9.543 -9.958 -8.689 1.00 84.31 171 ILE A CA 1
ATOM 1424 C C . ILE A 1 171 ? 8.777 -11.182 -9.206 1.00 84.31 171 ILE A C 1
ATOM 1426 O O . ILE A 1 171 ? 8.805 -12.232 -8.562 1.00 84.31 171 ILE A O 1
ATOM 1430 N N . ALA A 1 172 ? 8.125 -11.065 -10.365 1.00 81.88 172 ALA A N 1
ATOM 1431 C CA . ALA A 1 172 ? 7.507 -12.187 -11.067 1.00 81.88 172 ALA A CA 1
ATOM 1432 C C . ALA A 1 172 ? 8.537 -13.149 -11.697 1.00 81.88 172 ALA A C 1
ATOM 1434 O O . ALA A 1 172 ? 8.165 -14.237 -12.133 1.00 81.88 172 ALA A O 1
ATOM 1435 N N . GLY A 1 173 ? 9.824 -12.783 -11.704 1.00 81.12 173 GLY A N 1
ATOM 1436 C CA . GLY A 1 173 ? 10.912 -13.586 -12.261 1.00 81.12 173 GLY A CA 1
ATOM 1437 C C . GLY A 1 173 ? 11.160 -13.357 -13.754 1.00 81.12 173 GLY A C 1
ATOM 1438 O O . GLY A 1 173 ? 11.857 -14.155 -14.377 1.00 81.12 173 GLY A O 1
ATOM 1439 N N . GLU A 1 174 ? 10.607 -12.294 -14.343 1.00 81.38 174 GLU A N 1
ATOM 1440 C CA . GLU A 1 174 ? 10.868 -11.942 -15.739 1.00 81.38 174 GLU A CA 1
ATOM 1441 C C . GLU A 1 174 ? 12.269 -11.339 -15.920 1.00 81.38 174 GLU A C 1
ATOM 1443 O O . GLU A 1 174 ? 12.738 -10.524 -15.122 1.00 81.38 174 GLU A O 1
ATOM 1448 N N . ASP A 1 175 ? 12.930 -11.707 -17.020 1.00 81.12 175 ASP A N 1
ATOM 1449 C CA . ASP A 1 175 ? 14.232 -11.144 -17.377 1.00 81.12 175 ASP A CA 1
ATOM 1450 C C . ASP A 1 175 ? 14.106 -9.749 -18.014 1.00 81.12 175 ASP A C 1
ATOM 1452 O O . ASP A 1 175 ? 13.168 -9.457 -18.762 1.00 81.12 175 ASP A O 1
ATOM 1456 N N . CYS A 1 176 ? 15.113 -8.900 -17.790 1.00 80.12 176 CYS A N 1
ATOM 1457 C CA . CYS A 1 176 ? 15.158 -7.537 -18.325 1.00 80.12 176 CYS A CA 1
ATOM 1458 C C . CYS A 1 176 ? 15.083 -7.496 -19.862 1.00 80.12 176 CYS A C 1
ATOM 1460 O O . CYS A 1 176 ? 14.489 -6.566 -20.410 1.00 80.12 176 CYS A O 1
ATOM 1462 N N . ASN A 1 177 ? 15.646 -8.488 -20.566 1.00 83.44 177 ASN A N 1
ATOM 1463 C CA . ASN A 1 177 ? 15.568 -8.560 -22.028 1.00 83.44 177 ASN A CA 1
ATOM 1464 C C . ASN A 1 177 ? 14.146 -8.865 -22.500 1.00 83.44 177 ASN A C 1
ATOM 1466 O O . ASN A 1 177 ? 13.672 -8.258 -23.462 1.00 83.44 177 ASN A O 1
ATOM 1470 N N . HIS A 1 178 ? 13.467 -9.799 -21.832 1.00 82.38 178 HIS A N 1
ATOM 1471 C CA . HIS A 1 178 ? 12.087 -10.151 -22.155 1.00 82.38 178 HIS A CA 1
ATOM 1472 C C . HIS A 1 178 ? 11.147 -8.974 -21.889 1.00 82.38 178 HIS A C 1
ATOM 1474 O O . HIS A 1 178 ? 10.348 -8.631 -22.761 1.00 82.38 178 HIS A O 1
ATOM 1480 N N . LEU A 1 179 ? 11.324 -8.281 -20.762 1.00 83.88 179 LEU A N 1
ATOM 1481 C CA . LEU A 1 179 ? 10.554 -7.084 -20.429 1.00 83.88 179 LEU A CA 1
ATOM 1482 C C . LEU A 1 179 ? 10.767 -5.945 -21.440 1.00 83.88 179 LEU A C 1
ATOM 1484 O O . LEU A 1 179 ? 9.803 -5.310 -21.869 1.00 83.88 179 LEU A O 1
ATOM 1488 N N . ALA A 1 180 ? 12.019 -5.696 -21.847 1.00 85.75 180 ALA A N 1
ATOM 1489 C CA . ALA A 1 180 ? 12.351 -4.670 -22.838 1.00 85.75 180 ALA A CA 1
ATOM 1490 C C . ALA A 1 180 ? 11.655 -4.937 -24.181 1.00 85.75 180 ALA A C 1
ATOM 1492 O O . ALA A 1 180 ? 11.031 -4.037 -24.746 1.00 85.75 180 ALA A O 1
ATOM 1493 N N . ARG A 1 181 ? 11.695 -6.191 -24.656 1.00 86.38 181 ARG A N 1
ATOM 1494 C CA . ARG A 1 181 ? 11.011 -6.609 -25.890 1.00 86.38 181 ARG A CA 1
ATOM 1495 C C . ARG A 1 181 ? 9.494 -6.500 -25.765 1.00 86.38 181 ARG A C 1
ATOM 1497 O O . ARG A 1 181 ? 8.867 -5.937 -26.654 1.00 86.38 181 ARG A O 1
ATOM 1504 N N . GLY A 1 182 ? 8.920 -6.991 -24.666 1.00 82.62 182 GLY A N 1
ATOM 1505 C CA . GLY A 1 182 ? 7.471 -6.996 -24.443 1.00 82.62 182 GLY A CA 1
ATOM 1506 C C . GLY A 1 182 ? 6.852 -5.600 -24.342 1.00 82.62 182 GLY A C 1
ATOM 1507 O O . GLY A 1 182 ? 5.685 -5.426 -24.675 1.00 82.62 182 GLY A O 1
ATOM 1508 N N . ARG A 1 183 ? 7.626 -4.593 -23.919 1.00 79.06 183 ARG A N 1
ATOM 1509 C CA . ARG A 1 183 ? 7.164 -3.200 -23.781 1.00 79.06 183 ARG A CA 1
ATOM 1510 C C . ARG A 1 183 ? 7.712 -2.241 -24.839 1.00 79.06 183 ARG A C 1
ATOM 1512 O O . ARG A 1 183 ? 7.475 -1.043 -24.727 1.00 79.06 183 ARG A O 1
ATOM 1519 N N . HIS A 1 184 ? 8.428 -2.745 -25.847 1.00 84.81 184 HIS A N 1
ATOM 1520 C CA . HIS A 1 184 ? 9.082 -1.934 -26.884 1.00 84.81 184 HIS A CA 1
ATOM 1521 C C . HIS A 1 184 ? 9.987 -0.823 -26.312 1.00 84.81 184 HIS A C 1
ATOM 1523 O O . HIS A 1 184 ? 10.005 0.304 -26.805 1.00 84.81 184 HIS A O 1
ATOM 1529 N N . LEU A 1 185 ? 10.734 -1.135 -25.251 1.00 86.94 185 LEU A N 1
ATOM 1530 C CA . LEU A 1 185 ? 11.651 -0.205 -24.588 1.00 86.94 185 LEU A CA 1
ATOM 1531 C C . LEU A 1 185 ? 13.108 -0.552 -24.900 1.00 86.94 185 LEU A C 1
ATOM 1533 O O . LEU A 1 185 ? 13.459 -1.718 -25.073 1.00 86.94 185 LEU A O 1
ATOM 1537 N N . ASP A 1 186 ? 13.981 0.458 -24.885 1.00 88.75 186 ASP A N 1
ATOM 1538 C CA . ASP A 1 186 ? 15.426 0.223 -24.854 1.00 88.75 186 ASP A CA 1
ATOM 1539 C C . ASP A 1 186 ? 15.793 -0.507 -23.551 1.00 88.75 186 ASP A C 1
ATOM 1541 O O . ASP A 1 186 ? 15.409 -0.096 -22.449 1.00 88.75 186 ASP A O 1
ATOM 1545 N N . ILE A 1 187 ? 16.583 -1.573 -23.664 1.00 88.00 187 ILE A N 1
ATOM 1546 C CA . ILE A 1 187 ? 17.115 -2.322 -22.527 1.00 88.00 187 ILE A CA 1
ATOM 1547 C C . ILE A 1 187 ? 17.848 -1.407 -21.533 1.00 88.00 187 ILE A C 1
ATOM 1549 O O . ILE A 1 187 ? 17.766 -1.602 -20.317 1.00 88.00 187 ILE A O 1
ATOM 1553 N N . ARG A 1 188 ? 18.503 -0.341 -22.016 1.00 89.31 188 ARG A N 1
ATOM 1554 C CA . ARG A 1 188 ? 19.147 0.662 -21.151 1.00 89.31 188 ARG A CA 1
ATOM 1555 C C . ARG A 1 188 ? 18.133 1.407 -20.291 1.00 89.31 188 ARG A C 1
ATOM 1557 O O . ARG A 1 188 ? 18.419 1.693 -19.129 1.00 89.31 188 ARG A O 1
ATOM 1564 N N . ALA A 1 189 ? 16.947 1.696 -20.826 1.00 88.88 189 ALA A N 1
ATOM 1565 C CA . ALA A 1 189 ? 15.875 2.343 -20.079 1.00 88.88 189 ALA A CA 1
ATOM 1566 C C . ALA A 1 189 ? 15.337 1.427 -18.969 1.00 88.88 189 ALA A C 1
ATOM 1568 O O . ALA A 1 189 ? 15.093 1.911 -17.861 1.00 88.88 189 ALA A O 1
ATOM 1569 N N . VAL A 1 190 ? 15.237 0.118 -19.233 1.00 87.69 190 VAL A N 1
ATOM 1570 C CA . VAL A 1 190 ? 14.854 -0.902 -18.240 1.00 87.69 190 VAL A CA 1
ATOM 1571 C C . VAL A 1 190 ? 15.870 -0.962 -17.097 1.00 87.69 190 VAL A C 1
ATOM 1573 O O . VAL A 1 190 ? 15.494 -0.796 -15.935 1.00 87.69 190 VAL A O 1
ATOM 1576 N N . TYR A 1 191 ? 17.168 -1.087 -17.396 1.00 88.69 191 TYR A N 1
ATOM 1577 C CA . TYR A 1 191 ? 18.210 -1.085 -16.359 1.00 88.69 191 TYR A CA 1
ATOM 1578 C C . TYR A 1 191 ? 18.280 0.237 -15.587 1.00 88.69 191 TYR A C 1
ATOM 1580 O O . TYR A 1 191 ? 18.459 0.242 -14.367 1.00 88.69 191 TYR A O 1
ATOM 1588 N N . ALA A 1 192 ? 18.105 1.371 -16.269 1.00 90.69 192 ALA A N 1
ATOM 1589 C CA . ALA A 1 192 ? 18.065 2.671 -15.612 1.00 90.69 192 ALA A CA 1
ATOM 1590 C C . ALA A 1 192 ? 16.857 2.794 -14.670 1.00 90.69 192 ALA A C 1
ATOM 1592 O O . ALA A 1 192 ? 16.990 3.346 -13.578 1.00 90.69 192 ALA A O 1
ATOM 1593 N N . ALA A 1 193 ? 15.689 2.275 -15.062 1.00 89.56 193 ALA A N 1
ATOM 1594 C CA . ALA A 1 193 ? 14.499 2.242 -14.218 1.00 89.56 193 ALA A CA 1
ATOM 1595 C C . ALA A 1 193 ? 14.688 1.330 -13.001 1.00 89.56 193 ALA A C 1
ATOM 1597 O O . ALA A 1 193 ? 14.440 1.784 -11.885 1.00 89.56 193 ALA A O 1
ATOM 1598 N N . LYS A 1 194 ? 15.228 0.118 -13.190 1.00 88.69 194 LYS A N 1
ATOM 1599 C CA . LYS A 1 194 ? 15.609 -0.788 -12.094 1.00 88.69 194 LYS A CA 1
ATOM 1600 C C . LYS A 1 194 ? 16.488 -0.070 -11.065 1.00 88.69 194 LYS A C 1
ATOM 1602 O O . LYS A 1 194 ? 16.126 0.036 -9.897 1.00 88.69 194 LYS A O 1
ATOM 1607 N N . ARG A 1 195 ? 17.595 0.525 -11.520 1.00 88.62 195 ARG A N 1
ATOM 1608 C CA . ARG A 1 195 ? 18.556 1.217 -10.647 1.00 88.62 195 ARG A CA 1
ATOM 1609 C C . ARG A 1 195 ? 17.938 2.406 -9.905 1.00 88.62 195 ARG A C 1
ATOM 1611 O O . ARG A 1 195 ? 18.291 2.680 -8.758 1.00 88.62 195 ARG A O 1
ATOM 1618 N N . ARG A 1 196 ? 17.026 3.146 -10.546 1.00 90.62 196 ARG A N 1
ATOM 1619 C CA . ARG A 1 196 ? 16.295 4.242 -9.887 1.00 90.62 196 ARG A CA 1
ATOM 1620 C C . ARG A 1 196 ? 15.333 3.723 -8.821 1.00 90.62 196 ARG A C 1
ATOM 1622 O O . ARG A 1 196 ? 15.285 4.322 -7.748 1.00 90.62 196 ARG A O 1
ATOM 1629 N N . ALA A 1 197 ? 14.613 2.634 -9.091 1.00 87.94 197 ALA A N 1
ATOM 1630 C CA . ALA A 1 197 ? 13.721 2.002 -8.122 1.00 87.94 197 ALA A CA 1
ATOM 1631 C C . ALA A 1 197 ? 14.500 1.539 -6.879 1.00 87.94 197 ALA A C 1
ATOM 1633 O O . ALA A 1 197 ? 14.159 1.932 -5.765 1.00 87.94 197 ALA A O 1
ATOM 1634 N N . GLU A 1 198 ? 15.617 0.834 -7.069 1.00 86.25 198 GLU A N 1
ATOM 1635 C CA . GLU A 1 198 ? 16.513 0.384 -5.990 1.00 86.25 198 GLU A CA 1
ATOM 1636 C C . GLU A 1 198 ? 17.041 1.548 -5.155 1.00 86.25 198 GLU A C 1
ATOM 1638 O O . GLU A 1 198 ? 16.972 1.533 -3.926 1.00 86.25 198 GLU A O 1
ATOM 1643 N N . LYS A 1 199 ? 17.507 2.614 -5.818 1.00 88.75 199 LYS A N 1
ATOM 1644 C CA . LYS A 1 199 ? 17.993 3.816 -5.131 1.00 88.75 199 LYS A CA 1
ATOM 1645 C C . LYS A 1 199 ? 16.899 4.473 -4.288 1.00 88.75 199 LYS A C 1
ATOM 1647 O O . LYS A 1 199 ? 17.185 4.939 -3.189 1.00 88.75 199 LYS A O 1
ATOM 1652 N N . LYS A 1 200 ? 15.660 4.529 -4.789 1.00 90.38 200 LYS A N 1
ATOM 1653 C CA . LYS A 1 200 ? 14.516 5.095 -4.055 1.00 90.38 200 LYS A CA 1
ATOM 1654 C C . LYS A 1 200 ? 14.135 4.230 -2.857 1.00 90.38 200 LYS A C 1
ATOM 1656 O O . LYS A 1 200 ? 13.854 4.774 -1.794 1.00 90.38 200 LYS A O 1
ATOM 1661 N N . MET A 1 201 ? 14.109 2.912 -3.037 1.00 85.31 201 MET A N 1
ATOM 1662 C CA . MET A 1 201 ? 13.750 1.951 -1.991 1.00 85.31 201 MET A CA 1
ATOM 1663 C C . MET A 1 201 ? 14.890 1.727 -0.989 1.00 85.31 201 MET A C 1
ATOM 1665 O O . MET A 1 201 ? 14.664 1.221 0.107 1.00 85.31 201 MET A O 1
ATOM 1669 N N . GLY A 1 202 ? 16.118 2.124 -1.331 1.00 81.06 202 GLY A N 1
ATOM 1670 C CA . GLY A 1 202 ? 17.298 1.952 -0.485 1.00 81.06 202 GLY A CA 1
ATOM 1671 C C . GLY A 1 202 ? 17.669 0.483 -0.270 1.00 81.06 202 GLY A C 1
ATOM 1672 O O . GLY A 1 202 ? 18.216 0.149 0.780 1.00 81.06 202 GLY A O 1
ATOM 1673 N N . ALA A 1 203 ? 17.315 -0.387 -1.218 1.00 73.31 203 ALA A N 1
ATOM 1674 C CA . ALA A 1 203 ? 17.589 -1.820 -1.203 1.00 73.31 203 ALA A CA 1
ATOM 1675 C C . ALA A 1 203 ? 17.723 -2.334 -2.646 1.00 73.31 203 ALA A C 1
ATOM 1677 O O . ALA A 1 203 ? 17.029 -1.843 -3.538 1.00 73.31 203 ALA A O 1
ATOM 1678 N N . ASP A 1 204 ? 18.609 -3.306 -2.869 1.00 62.19 204 ASP A N 1
ATOM 1679 C CA . ASP A 1 204 ? 18.748 -3.976 -4.166 1.00 62.19 204 ASP A CA 1
ATOM 1680 C C . ASP A 1 204 ? 17.619 -5.009 -4.324 1.00 62.19 204 ASP A C 1
ATOM 1682 O O . ASP A 1 204 ? 17.387 -5.818 -3.420 1.00 62.19 204 ASP A O 1
ATOM 1686 N N . ILE A 1 205 ? 16.919 -4.974 -5.463 1.00 58.50 205 ILE A N 1
ATOM 1687 C CA . ILE A 1 205 ? 15.802 -5.874 -5.798 1.00 58.50 205 ILE A CA 1
ATOM 1688 C C . ILE A 1 205 ? 16.265 -7.340 -5.795 1.00 58.50 205 ILE A C 1
ATOM 1690 O O . ILE A 1 205 ? 15.488 -8.227 -5.450 1.00 58.50 205 ILE A O 1
ATOM 1694 N N . ASN A 1 206 ? 17.544 -7.584 -6.092 1.00 52.53 206 ASN A N 1
ATOM 1695 C CA . ASN A 1 206 ? 18.182 -8.899 -6.097 1.00 52.53 206 ASN A CA 1
ATOM 1696 C C . ASN A 1 206 ? 18.687 -9.362 -4.718 1.00 52.53 206 ASN A C 1
ATOM 1698 O O . ASN A 1 206 ? 19.186 -10.482 -4.591 1.00 52.53 206 ASN A O 1
ATOM 1702 N N . THR A 1 207 ? 18.585 -8.534 -3.673 1.00 48.47 207 THR A N 1
ATOM 1703 C CA . THR A 1 207 ? 19.046 -8.922 -2.331 1.00 48.47 207 THR A CA 1
ATOM 1704 C C . THR A 1 207 ? 18.182 -10.077 -1.800 1.00 48.47 207 THR A C 1
ATOM 1706 O O . THR A 1 207 ? 16.953 -10.001 -1.893 1.00 48.47 207 THR A O 1
ATOM 1709 N N . PRO A 1 208 ? 18.757 -11.109 -1.146 1.00 37.97 208 PRO A N 1
ATOM 1710 C CA . PRO A 1 208 ? 18.000 -12.234 -0.581 1.00 37.97 208 PRO A CA 1
ATOM 1711 C C . PRO A 1 208 ? 16.860 -11.828 0.364 1.00 37.97 208 PRO A C 1
ATOM 1713 O O . PRO A 1 208 ? 15.898 -12.574 0.513 1.00 37.97 208 PRO A O 1
ATOM 1716 N N . CYS A 1 209 ? 16.925 -10.638 0.968 1.00 39.09 209 CYS A N 1
ATOM 1717 C CA . CYS A 1 209 ? 15.871 -10.079 1.817 1.00 39.09 209 CYS A CA 1
ATOM 1718 C C . CYS A 1 209 ? 14.568 -9.739 1.065 1.00 39.09 209 CYS A C 1
ATOM 1720 O O . CYS A 1 209 ? 13.531 -9.589 1.701 1.00 39.09 209 CYS A O 1
ATOM 1722 N N . ILE A 1 210 ? 14.622 -9.593 -0.264 1.00 42.31 210 ILE A N 1
ATOM 1723 C CA . ILE A 1 210 ? 13.471 -9.304 -1.134 1.00 42.31 210 ILE A CA 1
ATOM 1724 C C . ILE A 1 210 ? 12.960 -10.589 -1.816 1.00 42.31 210 ILE A C 1
ATOM 1726 O O . ILE A 1 210 ? 11.774 -10.703 -2.119 1.00 42.31 210 ILE A O 1
ATOM 1730 N N . ILE A 1 211 ? 13.837 -11.584 -2.009 1.00 36.53 211 ILE A N 1
ATOM 1731 C CA . ILE A 1 211 ? 13.558 -12.790 -2.812 1.00 36.53 211 ILE A CA 1
ATOM 1732 C C . ILE A 1 211 ? 13.335 -14.051 -1.951 1.00 36.53 211 ILE A C 1
ATOM 1734 O O . ILE A 1 211 ? 12.666 -14.982 -2.403 1.00 36.53 211 ILE A O 1
ATOM 1738 N N . SER A 1 212 ? 13.810 -14.090 -0.698 1.00 29.62 212 SER A N 1
ATOM 1739 C CA . SER A 1 212 ? 13.665 -15.252 0.195 1.00 29.62 212 SER A CA 1
ATOM 1740 C C . SER A 1 212 ? 12.866 -14.928 1.476 1.00 29.62 212 SER A C 1
ATOM 1742 O O . SER A 1 212 ? 13.247 -14.032 2.230 1.00 29.62 212 SER A O 1
ATOM 1744 N N . PRO A 1 213 ? 11.786 -15.678 1.787 1.00 37.12 213 PRO A N 1
ATOM 1745 C CA . PRO A 1 213 ? 11.038 -15.543 3.047 1.00 37.12 213 PRO A CA 1
ATOM 1746 C C . PRO A 1 213 ? 11.830 -15.947 4.305 1.00 37.12 213 PRO A C 1
ATOM 1748 O O . PRO A 1 213 ? 11.363 -15.761 5.425 1.00 37.12 213 PRO A O 1
ATOM 1751 N N . THR A 1 214 ? 13.016 -16.540 4.156 1.00 33.00 214 THR A N 1
ATOM 1752 C CA . THR A 1 214 ? 13.656 -17.350 5.204 1.00 33.00 214 THR A CA 1
ATOM 1753 C C . THR A 1 214 ? 14.598 -16.592 6.144 1.00 33.00 214 THR A C 1
ATOM 1755 O O . THR A 1 214 ? 15.102 -17.196 7.085 1.00 33.00 214 THR A O 1
ATOM 1758 N N . GLN A 1 215 ? 14.825 -15.283 5.968 1.00 33.94 215 GLN A N 1
ATOM 1759 C CA . GLN A 1 215 ? 15.763 -14.518 6.821 1.00 33.94 215 GLN A CA 1
ATOM 1760 C C . GLN A 1 215 ? 15.155 -13.282 7.520 1.00 33.94 215 GLN A C 1
ATOM 1762 O O . GLN A 1 215 ? 15.872 -12.468 8.104 1.00 33.94 215 GLN A O 1
ATOM 1767 N N . ILE A 1 216 ? 13.826 -13.135 7.532 1.00 41.78 216 ILE A N 1
ATOM 1768 C CA . ILE A 1 216 ? 13.157 -11.904 8.008 1.00 41.78 216 ILE A CA 1
ATOM 1769 C C . ILE A 1 216 ? 12.923 -11.882 9.536 1.00 41.78 216 ILE A C 1
ATOM 1771 O O . ILE A 1 216 ? 12.692 -10.820 10.124 1.00 41.78 216 ILE A O 1
ATOM 1775 N N . GLY A 1 217 ? 13.123 -13.011 10.228 1.00 32.38 217 GLY A N 1
ATOM 1776 C CA . GLY A 1 217 ? 12.988 -13.113 11.689 1.00 32.38 217 GLY A CA 1
ATOM 1777 C C . GLY A 1 217 ? 13.885 -12.161 12.502 1.00 32.38 217 GLY A C 1
ATOM 1778 O O . GLY A 1 217 ? 13.608 -11.919 13.673 1.00 32.38 217 GLY A O 1
ATOM 1779 N N . ARG A 1 218 ? 14.930 -11.564 11.905 1.00 30.72 218 ARG A N 1
ATOM 1780 C CA . ARG A 1 218 ? 15.834 -10.618 12.592 1.00 30.72 218 ARG A CA 1
ATOM 1781 C C . ARG A 1 218 ? 15.534 -9.130 12.375 1.00 30.72 218 ARG A C 1
ATOM 1783 O O . ARG A 1 218 ? 15.997 -8.327 13.183 1.00 30.72 218 ARG A O 1
ATOM 1790 N N . TYR A 1 219 ? 14.783 -8.740 11.341 1.00 32.62 219 TYR A N 1
ATOM 1791 C CA . TYR A 1 219 ? 14.542 -7.316 11.033 1.00 32.62 219 TYR A CA 1
ATOM 1792 C C . TYR A 1 219 ? 13.225 -6.782 11.613 1.00 32.62 219 TYR A C 1
ATOM 1794 O O . TYR A 1 219 ? 13.198 -5.658 12.123 1.00 32.62 219 TYR A O 1
ATOM 1802 N N . ILE A 1 220 ? 12.174 -7.611 11.659 1.00 38.41 220 ILE A N 1
ATOM 1803 C CA . ILE A 1 220 ? 10.908 -7.270 12.337 1.00 38.41 220 ILE A CA 1
ATOM 1804 C C . ILE A 1 220 ? 11.162 -7.054 13.841 1.00 38.41 220 ILE A C 1
ATOM 1806 O O . ILE A 1 220 ? 10.682 -6.090 14.429 1.00 38.41 220 ILE A O 1
ATOM 1810 N N . MET A 1 221 ? 12.062 -7.849 14.429 1.00 32.47 221 MET A N 1
ATOM 1811 C CA . MET A 1 221 ? 12.533 -7.724 15.815 1.00 32.47 221 MET A CA 1
ATOM 1812 C C . MET A 1 221 ? 13.338 -6.453 16.123 1.00 32.47 221 MET A C 1
ATOM 1814 O O . MET A 1 221 ? 13.680 -6.245 17.275 1.00 32.47 221 MET A O 1
ATOM 1818 N N . LYS A 1 222 ? 13.689 -5.601 15.153 1.00 34.28 222 LYS A N 1
ATOM 1819 C CA . LYS A 1 222 ? 14.370 -4.329 15.458 1.00 34.28 222 LYS A CA 1
ATOM 1820 C C . LYS A 1 222 ? 13.470 -3.129 15.230 1.00 34.28 222 LYS A C 1
ATOM 1822 O O . LYS A 1 222 ? 13.455 -2.251 16.074 1.00 34.28 222 LYS A O 1
ATOM 1827 N N . GLY A 1 223 ? 12.669 -3.100 14.165 1.00 33.47 223 GLY A N 1
ATOM 1828 C CA . GLY A 1 223 ? 11.727 -1.995 13.936 1.00 33.47 223 GLY A CA 1
ATOM 1829 C C . GLY A 1 223 ? 10.550 -1.980 14.916 1.00 33.47 223 GLY A C 1
ATOM 1830 O O . GLY A 1 223 ? 10.138 -0.914 15.362 1.00 33.47 223 GLY A O 1
ATOM 1831 N N . TRP A 1 224 ? 10.040 -3.160 15.282 1.00 36.22 224 TRP A N 1
ATOM 1832 C CA . TRP A 1 224 ? 8.855 -3.303 16.135 1.00 36.22 224 TRP A CA 1
ATOM 1833 C C . TRP A 1 224 ? 9.179 -3.516 17.609 1.00 36.22 224 TRP A C 1
ATOM 1835 O O . TRP A 1 224 ? 8.369 -3.174 18.463 1.00 36.22 224 TRP A O 1
ATOM 1845 N N . LEU A 1 225 ? 10.378 -4.006 17.928 1.00 34.31 225 LEU A N 1
ATOM 1846 C CA . LEU A 1 225 ? 10.835 -4.097 19.312 1.00 34.31 225 LEU A CA 1
ATOM 1847 C C . LEU A 1 225 ? 10.982 -2.704 19.937 1.00 34.31 225 LEU A C 1
ATOM 1849 O O . LEU A 1 225 ? 10.668 -2.555 21.106 1.00 34.31 225 LEU A O 1
ATOM 1853 N N . PHE A 1 226 ? 11.319 -1.660 19.167 1.00 36.66 226 PHE A N 1
ATOM 1854 C CA . PHE A 1 226 ? 11.262 -0.281 19.674 1.00 36.66 226 PHE A CA 1
ATOM 1855 C C . PHE A 1 226 ? 9.832 0.213 19.938 1.00 36.66 226 PHE A C 1
ATOM 1857 O O . PHE A 1 226 ? 9.634 0.992 20.864 1.00 36.66 226 PHE A O 1
ATOM 1864 N N . LEU A 1 227 ? 8.831 -0.258 19.184 1.00 33.34 227 LEU A N 1
ATOM 1865 C CA . LEU A 1 227 ? 7.428 0.083 19.444 1.00 33.34 227 LEU A CA 1
ATOM 1866 C C . LEU A 1 227 ? 6.887 -0.674 20.671 1.00 33.34 227 LEU A C 1
ATOM 1868 O O . LEU A 1 227 ? 6.170 -0.093 21.471 1.00 33.34 227 LEU A O 1
ATOM 1872 N N . VAL A 1 228 ? 7.269 -1.942 20.858 1.00 33.44 228 VAL A N 1
ATOM 1873 C CA . VAL A 1 228 ? 6.861 -2.761 22.016 1.00 33.44 228 VAL A CA 1
ATOM 1874 C C . VAL A 1 228 ? 7.596 -2.348 23.297 1.00 33.44 228 VAL A C 1
ATOM 1876 O O . VAL A 1 228 ? 6.962 -2.254 24.343 1.00 33.44 228 VAL A O 1
ATOM 1879 N N . ILE A 1 229 ? 8.895 -2.027 23.232 1.00 33.94 229 ILE A N 1
ATOM 1880 C CA . ILE A 1 229 ? 9.653 -1.501 24.384 1.00 33.94 229 ILE A CA 1
ATOM 1881 C C . ILE A 1 229 ? 9.078 -0.152 24.843 1.00 33.94 229 ILE A C 1
ATOM 1883 O O . ILE A 1 229 ? 9.039 0.101 26.037 1.00 33.94 229 ILE A O 1
ATOM 1887 N N . ALA A 1 230 ? 8.560 0.677 23.931 1.00 33.59 230 ALA A N 1
ATOM 1888 C CA . ALA A 1 230 ? 7.904 1.940 24.282 1.00 33.59 230 ALA A CA 1
ATOM 1889 C C . ALA A 1 230 ? 6.460 1.790 24.813 1.00 33.59 230 ALA A C 1
ATOM 1891 O O . ALA A 1 230 ? 5.885 2.772 25.270 1.00 33.59 230 ALA A O 1
ATOM 1892 N N . ILE A 1 231 ? 5.850 0.601 24.715 1.00 34.75 231 ILE A N 1
ATOM 1893 C CA . ILE A 1 231 ? 4.502 0.310 25.245 1.00 34.75 231 ILE A CA 1
ATOM 1894 C C . ILE A 1 231 ? 4.583 -0.385 26.616 1.00 34.75 231 ILE A C 1
ATOM 1896 O O . ILE A 1 231 ? 3.655 -0.273 27.413 1.00 34.75 231 ILE A O 1
ATOM 1900 N N . VAL A 1 232 ? 5.675 -1.108 26.892 1.00 29.41 232 VAL A N 1
ATOM 1901 C CA . VAL A 1 232 ? 5.883 -1.875 28.138 1.00 29.41 232 VAL A CA 1
ATOM 1902 C C . VAL A 1 232 ? 6.864 -1.175 29.103 1.00 29.41 232 VAL A C 1
ATOM 1904 O O . VAL A 1 232 ? 7.103 -1.678 30.198 1.00 29.41 232 VAL A O 1
ATOM 1907 N N . GLY A 1 233 ? 7.415 -0.018 28.719 1.00 28.27 233 GLY A N 1
ATOM 1908 C CA . GLY A 1 233 ? 8.272 0.836 29.549 1.00 28.27 233 GLY A CA 1
ATOM 1909 C C . GLY A 1 233 ? 7.598 2.145 29.922 1.00 28.27 233 GLY A C 1
ATOM 1910 O O . GLY A 1 233 ? 7.105 2.817 28.990 1.00 28.27 233 GLY A O 1
#

InterPro domains:
  IPR060211 EcpR-like, N-terminal domain [PF27348] (18-146)

pLDDT: mean 73.08, std 20.12, range [26.8, 94.69]

Organism: Providencia rettgeri (NCBI:txid587)